Protein AF-A0A849L862-F1 (afdb_monomer_lite)

pLDDT: mean 78.86, std 17.23, range [30.55, 98.31]

Structure (mmCIF, N/CA/C/O backbone):
data_AF-A0A849L862-F1
#
_entry.id   AF-A0A849L862-F1
#
loop_
_atom_site.group_PDB
_atom_site.id
_atom_site.type_symbol
_atom_site.label_atom_id
_atom_site.label_alt_id
_atom_site.label_comp_id
_atom_site.label_asym_id
_atom_site.label_entity_id
_atom_site.label_seq_id
_atom_site.pdbx_PDB_ins_code
_atom_site.Cartn_x
_atom_site.Cartn_y
_atom_site.Cartn_z
_atom_site.occupancy
_atom_site.B_iso_or_equiv
_atom_site.auth_seq_id
_atom_site.auth_comp_id
_atom_site.auth_asym_id
_atom_site.auth_atom_id
_atom_site.pdbx_PDB_model_num
ATOM 1 N N . MET A 1 1 ? 27.699 15.889 -30.875 1.00 36.16 1 MET A N 1
ATOM 2 C CA . MET A 1 1 ? 26.225 15.906 -30.964 1.00 36.16 1 MET A CA 1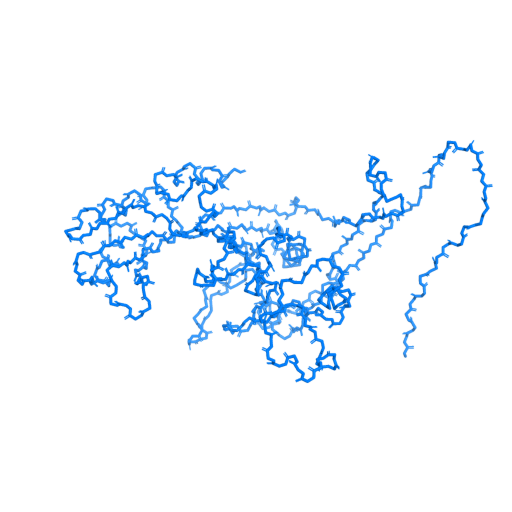
ATOM 3 C C . MET A 1 1 ? 25.817 14.749 -31.859 1.00 36.16 1 MET A C 1
ATOM 5 O O . MET A 1 1 ? 26.011 14.824 -33.063 1.00 36.16 1 MET A O 1
ATOM 9 N N . SER A 1 2 ? 25.427 13.630 -31.253 1.00 32.28 2 SER A N 1
ATOM 10 C CA . SER A 1 2 ? 25.065 12.385 -31.935 1.00 32.28 2 SER A CA 1
ATOM 11 C C . SER A 1 2 ? 23.615 12.446 -32.419 1.00 32.28 2 SER A C 1
ATOM 13 O O . SER A 1 2 ? 22.717 12.865 -31.696 1.00 32.28 2 SER A O 1
ATOM 15 N N . ASN A 1 3 ? 23.428 12.064 -33.679 1.00 30.55 3 ASN A N 1
ATOM 16 C CA . ASN A 1 3 ? 22.183 12.122 -34.436 1.00 30.55 3 ASN A CA 1
ATOM 17 C C . ASN A 1 3 ? 21.192 11.056 -33.912 1.00 30.55 3 ASN A C 1
ATOM 19 O O . ASN A 1 3 ? 21.606 9.900 -33.786 1.00 30.55 3 ASN A O 1
ATOM 23 N N . PRO A 1 4 ? 19.919 11.370 -33.608 1.00 42.41 4 PRO A N 1
ATOM 24 C CA . PRO A 1 4 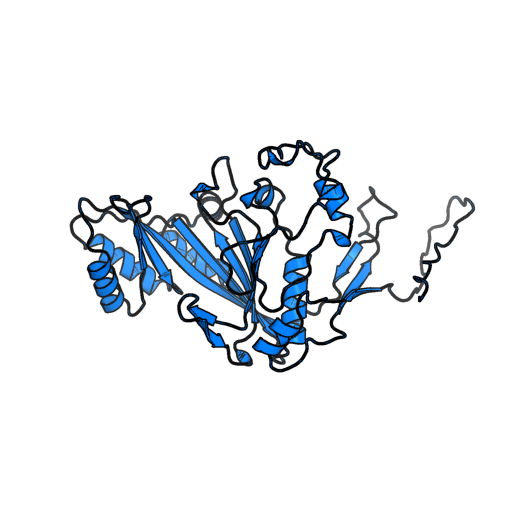? 18.945 10.342 -33.255 1.00 42.41 4 PRO A CA 1
ATOM 25 C C . PRO A 1 4 ? 18.686 9.436 -34.467 1.00 42.41 4 PRO A C 1
ATOM 27 O O . PRO A 1 4 ? 18.443 9.911 -35.578 1.00 42.41 4 PRO A O 1
ATOM 30 N N . GLN A 1 5 ? 18.792 8.122 -34.254 1.00 42.19 5 GLN A N 1
ATOM 31 C CA . GLN A 1 5 ? 18.595 7.103 -35.282 1.00 42.19 5 GLN A CA 1
ATOM 32 C C . GLN A 1 5 ? 17.206 7.244 -35.918 1.00 42.19 5 GLN A C 1
ATOM 34 O O . GLN A 1 5 ? 16.175 7.181 -35.251 1.00 42.19 5 GLN A O 1
ATOM 39 N N . ARG A 1 6 ? 17.203 7.454 -37.235 1.00 35.88 6 ARG A N 1
ATOM 40 C CA . ARG A 1 6 ? 16.013 7.552 -38.076 1.00 35.88 6 ARG A CA 1
ATOM 41 C C . ARG A 1 6 ? 15.394 6.157 -38.187 1.00 35.88 6 ARG A C 1
ATOM 43 O O . ARG A 1 6 ? 16.018 5.258 -38.739 1.00 35.88 6 ARG A O 1
ATOM 50 N N . ILE A 1 7 ? 14.188 5.978 -37.653 1.00 42.38 7 ILE A N 1
ATOM 51 C CA . ILE A 1 7 ? 13.401 4.754 -37.841 1.00 42.38 7 ILE A CA 1
ATOM 52 C C . ILE A 1 7 ? 12.999 4.701 -39.321 1.00 42.38 7 ILE A C 1
ATOM 54 O O . ILE A 1 7 ? 12.221 5.537 -39.783 1.00 42.38 7 ILE A O 1
ATOM 58 N N . GLU A 1 8 ? 13.562 3.763 -40.083 1.00 33.94 8 GLU A N 1
ATOM 59 C CA . GLU A 1 8 ? 13.168 3.527 -41.472 1.00 33.94 8 GLU A CA 1
ATOM 60 C C . GLU A 1 8 ? 11.779 2.877 -41.504 1.00 33.94 8 GLU A C 1
ATOM 62 O O . GLU A 1 8 ? 11.592 1.742 -41.067 1.00 33.94 8 GLU A O 1
ATOM 67 N N . GLN A 1 9 ? 10.784 3.611 -42.007 1.00 39.12 9 GLN A N 1
ATOM 68 C CA . GLN A 1 9 ? 9.473 3.048 -42.321 1.00 39.12 9 GLN A CA 1
ATOM 69 C C . GLN A 1 9 ? 9.522 2.378 -43.703 1.00 39.12 9 GLN A C 1
ATOM 71 O O . GLN A 1 9 ? 9.945 3.023 -44.667 1.00 39.12 9 GLN A O 1
ATOM 76 N N . PRO A 1 10 ? 9.068 1.122 -43.852 1.00 44.31 10 PRO A N 1
ATOM 77 C CA . PRO A 1 10 ? 8.965 0.501 -45.164 1.00 44.31 10 PRO A CA 1
ATOM 78 C C . PRO A 1 10 ? 7.811 1.129 -45.960 1.00 44.31 10 PRO A C 1
ATOM 80 O O . PRO A 1 10 ? 6.652 1.076 -45.551 1.00 44.31 10 PRO A O 1
ATOM 83 N N . MET A 1 11 ? 8.130 1.709 -47.121 1.00 36.69 11 MET A N 1
ATOM 84 C CA . MET A 1 11 ? 7.132 2.127 -48.107 1.00 36.69 11 MET A CA 1
ATOM 85 C C . MET A 1 11 ? 6.476 0.895 -48.739 1.00 36.69 11 MET A C 1
ATOM 87 O O . MET A 1 11 ? 7.156 0.092 -49.375 1.00 36.69 11 MET A O 1
ATOM 91 N N . TYR A 1 12 ? 5.154 0.772 -48.609 1.00 42.16 12 TYR A N 1
ATOM 92 C CA . TYR A 1 12 ? 4.358 -0.208 -49.348 1.00 42.16 12 TYR A CA 1
ATOM 93 C C . TYR A 1 12 ? 3.633 0.476 -50.510 1.00 42.16 12 TYR A C 1
ATOM 95 O O . TYR A 1 12 ? 2.819 1.376 -50.307 1.00 42.16 12 TYR A O 1
ATOM 103 N N . SER A 1 13 ? 3.914 0.027 -51.732 1.00 49.56 13 SER A N 1
ATOM 104 C CA . SER A 1 13 ? 3.171 0.383 -52.938 1.00 49.56 13 SER A CA 1
ATOM 105 C C . SER A 1 13 ? 2.509 -0.862 -53.534 1.00 49.56 13 SER A C 1
ATOM 107 O O . SER A 1 13 ? 3.124 -1.918 -53.644 1.00 49.56 13 SER A O 1
ATOM 109 N N . GLY A 1 14 ? 1.254 -0.717 -53.965 1.00 47.69 14 GLY A N 1
ATOM 110 C CA . GLY A 1 14 ? 0.688 -1.548 -55.032 1.00 47.69 14 GLY A CA 1
ATOM 111 C C . GLY A 1 14 ? -0.242 -2.695 -54.624 1.00 47.69 14 GLY A C 1
ATOM 112 O O . GLY A 1 14 ? 0.155 -3.689 -54.032 1.00 47.69 14 GLY A O 1
ATOM 113 N N . GLN A 1 15 ? -1.497 -2.543 -55.046 1.00 50.25 15 GLN A N 1
ATOM 114 C CA . GLN A 1 15 ? -2.640 -3.454 -54.977 1.00 50.25 15 GLN A CA 1
ATOM 115 C C . GLN A 1 15 ? -2.374 -4.900 -55.446 1.00 50.25 15 GLN A C 1
ATOM 117 O O . GLN A 1 15 ? -1.865 -5.122 -56.541 1.00 50.25 15 GLN A O 1
ATOM 122 N N . SER A 1 16 ? -2.898 -5.884 -54.705 1.00 42.25 16 SER A N 1
ATOM 123 C CA . SER A 1 16 ? -3.267 -7.195 -55.256 1.00 42.25 16 SER A CA 1
ATOM 124 C C . SER A 1 16 ? -4.480 -7.769 -54.516 1.00 42.25 16 SER A C 1
ATOM 126 O O . SER A 1 16 ? -4.476 -7.917 -53.295 1.00 42.25 16 SER A O 1
ATOM 128 N N . ARG A 1 17 ? -5.551 -8.046 -55.269 1.00 56.69 17 ARG A N 1
ATOM 129 C CA . ARG A 1 17 ? -6.760 -8.738 -54.803 1.00 56.69 17 ARG A CA 1
ATOM 130 C C . ARG A 1 17 ? -6.498 -10.250 -54.844 1.00 56.69 17 ARG A C 1
ATOM 132 O O . ARG A 1 17 ? -6.050 -10.756 -55.864 1.00 56.69 17 ARG A O 1
ATOM 139 N N . ASN A 1 18 ? -6.871 -10.945 -53.767 1.00 50.09 18 ASN A N 1
ATOM 140 C CA . ASN A 1 18 ? -6.918 -12.410 -53.617 1.00 50.09 18 ASN A CA 1
ATOM 141 C C . ASN A 1 18 ? -5.594 -13.165 -53.407 1.00 50.09 18 ASN A C 1
ATOM 143 O O . ASN A 1 18 ? -5.399 -14.224 -53.995 1.00 50.09 18 ASN A O 1
ATOM 147 N N . ASN A 1 19 ? -4.757 -12.726 -52.464 1.00 41.09 19 ASN A N 1
ATOM 148 C CA . ASN A 1 19 ? -3.836 -13.649 -51.798 1.00 41.09 19 ASN A CA 1
ATOM 149 C C . ASN A 1 19 ? -4.314 -13.917 -50.370 1.00 41.09 19 ASN A C 1
ATOM 151 O O . ASN A 1 19 ? -4.455 -12.999 -49.564 1.00 41.09 19 ASN A O 1
ATOM 155 N N . ARG A 1 20 ? -4.553 -15.196 -50.049 1.00 46.09 20 ARG A N 1
ATOM 156 C CA . ARG A 1 20 ? -4.425 -15.689 -48.674 1.00 46.09 20 ARG A CA 1
ATOM 157 C C . ARG A 1 20 ? -3.007 -15.329 -48.252 1.00 46.09 20 ARG A C 1
ATOM 159 O O . ARG A 1 20 ? -2.057 -15.952 -48.712 1.00 46.09 20 ARG A O 1
ATOM 166 N N . TYR A 1 21 ? -2.873 -14.259 -47.484 1.00 45.00 21 TYR A N 1
ATOM 167 C CA . TYR A 1 21 ? -1.581 -13.806 -47.016 1.00 45.00 21 TYR A CA 1
ATOM 168 C C . TYR A 1 21 ? -1.040 -14.815 -46.002 1.00 45.00 21 TYR A C 1
ATOM 170 O O . TYR A 1 21 ? -1.334 -14.735 -44.811 1.00 45.00 21 TYR A O 1
ATOM 178 N N . ASP A 1 22 ? -0.230 -15.754 -46.485 1.00 43.94 22 ASP A N 1
ATOM 179 C CA . ASP A 1 22 ? 0.809 -16.391 -45.683 1.00 43.94 22 ASP A CA 1
ATOM 180 C C . ASP A 1 22 ? 1.833 -15.301 -45.320 1.00 43.94 22 ASP A C 1
ATOM 182 O O . ASP A 1 22 ? 2.880 -15.145 -45.948 1.00 43.94 22 ASP A O 1
ATOM 186 N N . TYR A 1 23 ? 1.517 -14.492 -44.302 1.00 48.69 23 TYR A N 1
ATOM 187 C CA . TYR A 1 23 ? 2.485 -13.632 -43.614 1.00 48.69 23 TYR A CA 1
ATOM 188 C C . TYR A 1 23 ? 3.407 -14.508 -42.753 1.00 48.69 23 TYR A C 1
ATOM 190 O O . TYR A 1 23 ? 3.498 -14.359 -41.539 1.00 48.69 23 TYR A O 1
ATOM 198 N N . ALA A 1 24 ? 4.125 -15.435 -43.383 1.00 44.56 24 ALA A N 1
ATOM 199 C CA . ALA A 1 24 ? 5.223 -16.160 -42.761 1.00 44.56 24 ALA A CA 1
ATOM 200 C C . ALA A 1 24 ? 6.523 -15.342 -42.874 1.00 44.56 24 ALA A C 1
ATOM 202 O O . ALA A 1 24 ? 7.577 -15.865 -43.231 1.00 44.56 24 ALA A O 1
ATOM 203 N N . TYR A 1 25 ? 6.470 -14.042 -42.564 1.00 48.81 25 TYR A N 1
ATOM 204 C CA . TYR A 1 25 ? 7.690 -13.309 -42.247 1.00 48.81 25 TYR A CA 1
ATOM 205 C C . TYR A 1 25 ? 8.144 -13.793 -40.871 1.00 48.81 25 TYR A C 1
ATOM 207 O O . TYR A 1 25 ? 7.626 -13.372 -39.841 1.00 48.81 25 TYR A O 1
ATOM 215 N N . ARG A 1 26 ? 9.130 -14.697 -40.857 1.00 47.00 26 ARG A N 1
ATOM 216 C CA . ARG A 1 26 ? 9.955 -15.004 -39.680 1.00 47.00 26 ARG A CA 1
ATOM 217 C C . ARG A 1 26 ? 10.859 -13.805 -39.361 1.00 47.00 26 ARG A C 1
ATOM 219 O O . ARG A 1 26 ? 12.080 -13.936 -39.318 1.00 47.00 26 ARG A O 1
ATOM 226 N N . SER A 1 27 ? 10.285 -12.613 -39.217 1.00 61.31 27 SER A N 1
ATOM 227 C CA . SER A 1 27 ? 11.001 -11.483 -38.646 1.00 61.31 27 SER A CA 1
ATOM 228 C C . SER A 1 27 ? 11.261 -11.808 -37.180 1.00 61.31 27 SER A C 1
ATOM 230 O O . SER A 1 27 ? 10.380 -12.285 -36.462 1.00 61.31 27 SER A O 1
ATOM 232 N N . LYS A 1 28 ? 12.505 -11.597 -36.742 1.00 66.94 28 LYS A N 1
ATOM 233 C CA . LYS A 1 28 ? 12.853 -11.589 -35.320 1.00 66.94 28 LYS A CA 1
ATOM 234 C C . LYS A 1 28 ? 11.802 -10.727 -34.602 1.00 66.94 28 LYS A C 1
ATOM 236 O O . LYS A 1 28 ? 11.503 -9.650 -35.129 1.00 66.94 28 LYS A O 1
ATOM 241 N N . PRO A 1 29 ? 11.211 -11.181 -33.480 1.00 73.81 29 PRO A N 1
ATOM 242 C CA . PRO A 1 29 ? 10.241 -10.370 -32.761 1.00 73.81 29 PRO A CA 1
ATOM 243 C C . PRO A 1 29 ? 10.879 -9.010 -32.497 1.00 73.81 29 PRO A C 1
ATOM 245 O O . PRO A 1 29 ? 11.977 -8.928 -31.943 1.00 73.81 29 PRO A O 1
ATOM 248 N N . MET A 1 30 ? 10.232 -7.955 -32.986 1.00 87.69 30 MET A N 1
ATOM 249 C CA . MET A 1 30 ? 10.656 -6.604 -32.669 1.00 87.69 30 MET A CA 1
ATOM 250 C C . MET A 1 30 ? 10.501 -6.429 -31.160 1.00 87.69 30 MET A C 1
ATOM 252 O O . MET A 1 30 ? 9.477 -6.824 -30.590 1.00 87.69 30 MET A O 1
ATOM 256 N N . SER A 1 31 ? 11.514 -5.853 -30.523 1.00 90.88 31 SER A N 1
ATOM 257 C CA . SER A 1 31 ? 11.478 -5.466 -29.119 1.00 90.88 31 SER A CA 1
ATOM 258 C C . SER A 1 31 ? 11.638 -3.953 -28.987 1.00 90.88 31 SER A C 1
ATOM 260 O O . SER A 1 31 ? 12.231 -3.293 -29.840 1.00 90.88 31 SER A O 1
ATOM 262 N N . LEU A 1 32 ? 11.052 -3.396 -27.934 1.00 91.19 32 LEU A N 1
ATOM 263 C CA . LEU A 1 32 ? 11.260 -2.024 -27.490 1.00 91.19 32 LEU A CA 1
ATOM 264 C C . LEU A 1 32 ? 11.791 -2.078 -26.062 1.00 91.19 32 LEU A C 1
ATOM 266 O O . LEU A 1 32 ? 11.122 -2.608 -25.180 1.00 91.19 32 LEU A O 1
ATOM 270 N N . GLU A 1 33 ? 12.968 -1.515 -25.831 1.00 91.25 33 GLU A N 1
ATOM 271 C CA . GLU A 1 33 ? 13.520 -1.374 -24.488 1.00 91.25 33 GLU A CA 1
ATOM 272 C C . GLU A 1 33 ? 13.184 0.007 -23.939 1.00 91.25 33 GLU A C 1
ATOM 274 O O . GLU A 1 33 ? 13.459 1.031 -24.568 1.00 91.25 33 GLU A O 1
ATOM 279 N N . ILE A 1 34 ? 12.580 0.036 -22.754 1.00 88.00 34 ILE A N 1
ATOM 280 C CA . ILE A 1 34 ? 12.326 1.271 -22.021 1.00 88.00 34 ILE A CA 1
ATOM 281 C C . ILE A 1 34 ? 13.279 1.298 -20.824 1.00 88.00 34 ILE A C 1
ATOM 283 O O . ILE A 1 34 ? 13.070 0.537 -19.876 1.00 88.00 34 ILE A O 1
ATOM 287 N N . PRO A 1 35 ? 14.333 2.135 -20.846 1.00 88.94 35 PRO A N 1
ATOM 288 C CA . PRO A 1 35 ? 15.295 2.190 -19.755 1.00 88.94 35 PRO A CA 1
ATOM 289 C C . PRO A 1 35 ? 14.654 2.770 -18.494 1.00 88.94 35 PRO A C 1
ATOM 291 O O . PRO A 1 35 ? 13.912 3.759 -18.553 1.00 88.94 35 PRO A O 1
ATOM 294 N N . LEU A 1 36 ? 14.996 2.194 -17.347 1.00 86.75 36 LEU A N 1
ATOM 295 C CA . LEU A 1 36 ? 14.673 2.749 -16.047 1.00 86.75 36 LEU A CA 1
ATOM 296 C C . LEU A 1 36 ? 15.631 3.905 -15.759 1.00 86.75 36 LEU A C 1
ATOM 298 O O . LEU A 1 36 ? 16.835 3.721 -15.607 1.00 86.75 36 LEU A O 1
ATOM 302 N N . LYS A 1 37 ? 15.089 5.120 -15.675 1.00 84.06 37 LYS A N 1
ATOM 303 C CA . LYS A 1 37 ? 15.866 6.314 -15.333 1.00 84.06 37 LYS A CA 1
ATOM 304 C C . LYS A 1 37 ? 15.457 6.823 -13.964 1.00 84.06 37 LYS A C 1
ATOM 306 O O . LYS A 1 37 ? 14.305 7.194 -13.754 1.00 84.06 37 LYS A O 1
ATOM 311 N N . PHE A 1 38 ? 16.423 6.896 -13.058 1.00 82.75 38 PHE A N 1
ATOM 312 C CA . PHE A 1 38 ? 16.231 7.509 -11.751 1.00 82.75 38 PHE A CA 1
ATOM 313 C C . PHE A 1 38 ? 16.448 9.016 -11.843 1.00 82.75 38 PHE A C 1
ATOM 315 O O . PHE A 1 38 ? 17.472 9.474 -12.345 1.00 82.75 38 PHE A O 1
ATOM 322 N N . ALA A 1 39 ? 15.505 9.793 -11.308 1.00 79.50 39 ALA A N 1
ATOM 323 C CA . ALA A 1 39 ? 15.620 11.253 -11.251 1.00 79.50 39 ALA A CA 1
ATOM 324 C C . ALA A 1 39 ? 16.806 11.730 -10.390 1.00 79.50 39 ALA A C 1
ATOM 326 O O . ALA A 1 39 ? 17.288 12.849 -10.544 1.00 79.50 39 ALA A O 1
ATOM 327 N N . ASP A 1 40 ? 17.218 10.903 -9.426 1.00 81.00 40 ASP A N 1
ATOM 328 C CA . ASP A 1 40 ? 18.201 11.237 -8.403 1.00 81.00 40 ASP A CA 1
ATOM 329 C C . ASP A 1 40 ? 19.023 9.994 -8.031 1.00 81.00 40 ASP A C 1
ATOM 331 O O . ASP A 1 40 ? 18.585 9.140 -7.254 1.00 81.00 40 ASP A O 1
ATOM 335 N N . THR A 1 41 ? 20.224 9.900 -8.599 1.00 83.50 41 THR A N 1
ATOM 336 C CA . THR A 1 41 ? 21.181 8.817 -8.331 1.00 83.50 41 THR A CA 1
ATOM 337 C C . THR A 1 41 ? 21.856 8.956 -6.965 1.00 83.50 41 THR A C 1
ATOM 339 O O . THR A 1 41 ? 22.312 7.956 -6.410 1.00 83.50 41 THR A O 1
ATOM 342 N N . LYS A 1 42 ? 21.883 10.163 -6.378 1.00 85.19 42 LYS A N 1
ATOM 343 C CA . LYS A 1 42 ? 22.433 10.393 -5.036 1.00 85.19 42 LYS A CA 1
ATOM 344 C C . LYS A 1 42 ? 21.540 9.749 -3.982 1.00 85.19 42 LYS A C 1
ATOM 346 O O . LYS A 1 42 ? 22.039 8.977 -3.173 1.00 85.19 42 LYS A O 1
A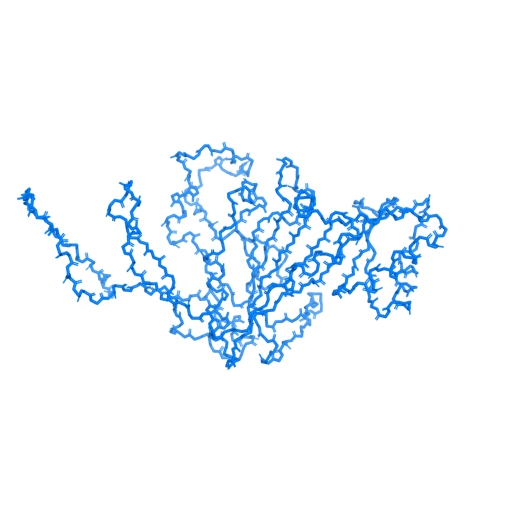TOM 351 N N . SER A 1 43 ? 20.227 9.987 -4.045 1.00 80.12 43 SER A N 1
ATOM 352 C CA . SER A 1 43 ? 19.269 9.335 -3.136 1.00 80.12 43 SER A CA 1
ATOM 353 C C . SER A 1 43 ? 19.351 7.809 -3.200 1.00 80.12 43 SER A C 1
ATOM 355 O O . SER A 1 43 ? 19.165 7.155 -2.179 1.00 80.12 43 SER A O 1
ATOM 357 N N . TYR A 1 44 ? 19.628 7.240 -4.379 1.00 85.00 44 TYR A N 1
ATOM 358 C CA . TYR A 1 44 ? 19.870 5.805 -4.521 1.00 85.00 44 TYR A CA 1
ATOM 359 C C . TYR A 1 44 ? 21.129 5.393 -3.745 1.00 85.00 44 TYR A C 1
ATOM 361 O O . TYR A 1 44 ? 21.057 4.557 -2.850 1.00 85.00 44 TYR A O 1
ATOM 369 N N . ARG A 1 45 ? 22.270 6.035 -4.012 1.00 87.25 45 ARG A N 1
ATOM 370 C CA . ARG A 1 45 ? 23.534 5.721 -3.330 1.00 87.25 45 ARG A CA 1
ATOM 371 C C . ARG A 1 45 ? 23.433 5.860 -1.807 1.00 87.25 45 ARG A C 1
ATOM 373 O O . ARG A 1 45 ? 23.933 5.010 -1.084 1.00 87.25 45 ARG A O 1
ATOM 380 N N . ASP A 1 46 ? 22.720 6.872 -1.318 1.00 84.81 46 ASP A N 1
ATOM 381 C CA . ASP A 1 46 ? 22.494 7.100 0.118 1.00 84.81 46 ASP A CA 1
ATOM 382 C C . ASP A 1 46 ? 21.632 6.002 0.787 1.00 84.81 46 ASP A C 1
ATOM 384 O O . ASP A 1 46 ? 21.540 5.936 2.019 1.00 84.81 46 ASP A O 1
ATOM 388 N N . LEU A 1 47 ? 20.937 5.175 0.001 1.00 82.12 47 LEU A N 1
ATOM 389 C CA . LEU A 1 47 ? 20.096 4.071 0.475 1.00 82.12 47 LEU A CA 1
ATOM 390 C C . LEU A 1 47 ? 20.761 2.712 0.301 1.00 82.12 47 LEU A C 1
ATOM 392 O O . LEU A 1 47 ? 20.651 1.876 1.193 1.00 82.12 47 LEU A O 1
ATOM 396 N N . PHE A 1 48 ? 21.422 2.506 -0.835 1.00 82.31 48 PHE A N 1
ATOM 397 C CA . PHE A 1 48 ? 21.920 1.202 -1.260 1.00 82.31 48 PHE A CA 1
ATOM 398 C C . PHE A 1 48 ? 23.447 1.083 -1.184 1.00 82.31 48 PHE A C 1
ATOM 400 O O . PHE A 1 48 ? 23.967 -0.015 -1.315 1.00 82.31 48 PHE A O 1
ATOM 407 N N . GLY A 1 49 ? 24.178 2.183 -0.979 1.00 85.12 49 GLY A N 1
ATOM 408 C CA . GLY A 1 49 ? 25.647 2.219 -1.012 1.00 85.12 49 GLY A CA 1
ATOM 409 C C . GLY A 1 49 ? 26.231 2.241 -2.430 1.00 85.12 49 GLY A C 1
ATOM 410 O O . GLY A 1 49 ? 27.233 2.916 -2.664 1.00 85.12 49 GLY A O 1
ATOM 411 N N . ASP A 1 50 ? 25.551 1.606 -3.382 1.00 85.44 50 ASP A N 1
ATOM 412 C CA . ASP A 1 50 ? 25.954 1.493 -4.784 1.00 85.44 50 ASP A CA 1
ATOM 413 C C . ASP A 1 50 ? 25.210 2.479 -5.702 1.00 85.44 50 ASP A C 1
ATOM 415 O O . ASP A 1 50 ? 24.165 3.015 -5.324 1.00 85.44 50 ASP A O 1
ATOM 419 N N . PRO A 1 51 ? 25.727 2.790 -6.907 1.00 83.56 51 PRO A N 1
ATOM 420 C CA . PRO A 1 51 ? 24.935 3.472 -7.927 1.00 83.56 51 PRO A CA 1
ATOM 421 C C . PRO A 1 51 ? 23.760 2.593 -8.400 1.00 83.56 51 PRO A C 1
ATOM 423 O O . PRO A 1 51 ? 23.828 1.367 -8.306 1.00 83.56 51 PRO A O 1
ATOM 426 N N . PRO A 1 52 ? 22.681 3.197 -8.934 1.00 82.00 52 PRO A N 1
ATOM 427 C CA . PRO A 1 52 ? 21.639 2.420 -9.592 1.00 82.00 52 PRO A CA 1
ATOM 428 C C . PRO A 1 52 ? 22.219 1.631 -10.774 1.00 82.00 52 PRO A C 1
ATOM 430 O O . PRO A 1 52 ? 23.142 2.132 -11.421 1.00 82.00 52 PRO A O 1
ATOM 433 N N . PRO A 1 53 ? 21.673 0.445 -11.102 1.00 82.06 53 PRO A N 1
ATOM 434 C CA . PRO A 1 53 ? 22.108 -0.296 -12.279 1.00 82.06 53 PRO A CA 1
ATOM 435 C C . PRO A 1 53 ? 21.890 0.559 -13.536 1.00 82.06 53 PRO A C 1
ATOM 437 O O . PRO A 1 53 ? 20.771 1.012 -13.781 1.00 82.06 53 PRO A O 1
ATOM 440 N N . GLU A 1 54 ? 22.951 0.801 -14.310 1.00 78.69 54 GLU A N 1
ATOM 441 C CA . GLU A 1 54 ? 22.905 1.698 -15.480 1.00 78.69 54 GLU A CA 1
ATOM 442 C C . GLU A 1 54 ? 22.108 1.102 -16.653 1.00 78.69 54 GLU A C 1
ATOM 444 O O . GLU A 1 54 ? 21.502 1.843 -17.426 1.00 78.69 54 GLU A O 1
ATOM 449 N N . ASP A 1 55 ? 22.030 -0.230 -16.719 1.00 84.81 55 ASP A N 1
ATOM 450 C CA . ASP A 1 55 ? 21.446 -0.978 -17.839 1.00 84.81 55 ASP A CA 1
ATOM 451 C C . ASP A 1 55 ? 20.073 -1.591 -17.519 1.00 84.81 55 ASP A C 1
ATOM 453 O O . ASP A 1 55 ? 19.624 -2.525 -18.187 1.00 84.81 55 ASP A O 1
ATOM 457 N N . LEU A 1 56 ? 19.382 -1.112 -16.479 1.00 89.31 56 LEU A N 1
ATOM 458 C CA . LEU A 1 56 ? 18.074 -1.668 -16.146 1.00 89.31 56 LEU A CA 1
ATOM 459 C C . LEU A 1 56 ? 17.017 -1.169 -17.135 1.00 89.31 56 LEU A C 1
ATOM 461 O O . LEU A 1 56 ? 16.726 0.024 -17.190 1.00 89.31 56 LEU A O 1
ATOM 465 N N . SER A 1 57 ? 16.410 -2.073 -17.901 1.00 91.75 57 SER A N 1
ATOM 466 C CA . SER A 1 57 ? 15.353 -1.740 -18.856 1.00 91.75 57 SER A CA 1
ATOM 467 C C . SER A 1 57 ? 14.188 -2.722 -18.773 1.00 91.75 57 SER A C 1
ATOM 469 O O . SER A 1 57 ? 14.355 -3.918 -18.528 1.00 91.75 57 SER A O 1
ATOM 471 N N . LEU A 1 58 ? 12.977 -2.205 -18.978 1.00 92.00 58 LEU A N 1
ATOM 472 C CA . LEU A 1 58 ? 11.802 -3.032 -19.199 1.00 92.00 58 LEU A CA 1
ATOM 473 C C . LEU A 1 58 ? 11.674 -3.268 -20.704 1.00 92.00 58 LEU A C 1
ATOM 475 O O . LEU A 1 58 ? 11.453 -2.330 -21.474 1.00 92.00 58 LEU A O 1
ATOM 479 N N . THR A 1 59 ? 11.834 -4.520 -21.121 1.00 93.81 59 THR A N 1
ATOM 480 C CA . THR A 1 59 ? 11.688 -4.917 -22.524 1.00 93.81 59 THR A CA 1
ATOM 481 C C . THR A 1 59 ? 10.217 -5.151 -22.845 1.00 93.81 59 THR A C 1
ATOM 483 O O . THR A 1 59 ? 9.469 -5.692 -22.036 1.00 93.81 59 THR A O 1
ATOM 486 N N . TYR A 1 60 ? 9.788 -4.745 -24.034 1.00 94.31 60 TYR A N 1
ATOM 487 C CA . TYR A 1 60 ? 8.445 -4.958 -24.556 1.00 94.31 60 TYR A CA 1
ATOM 488 C C . TYR A 1 60 ? 8.522 -5.683 -25.890 1.00 94.31 60 TYR A C 1
ATOM 490 O O . TYR A 1 60 ? 9.283 -5.290 -26.774 1.00 94.31 60 TYR A O 1
ATOM 498 N N . LEU A 1 61 ? 7.689 -6.702 -26.062 1.00 93.62 61 LEU A N 1
ATOM 499 C CA . LEU A 1 61 ? 7.535 -7.412 -27.325 1.00 93.62 61 LEU A CA 1
ATOM 500 C C . LEU A 1 61 ? 6.425 -6.767 -28.146 1.00 93.62 61 LEU A C 1
ATOM 502 O O . LEU A 1 61 ? 5.321 -6.527 -27.647 1.00 93.62 61 LEU A O 1
ATOM 506 N N . TRP A 1 62 ? 6.710 -6.546 -29.425 1.00 91.06 62 TRP A N 1
ATOM 507 C CA . TRP A 1 62 ? 5.705 -6.159 -30.402 1.00 91.06 62 TRP A CA 1
ATOM 508 C C . TRP A 1 62 ? 4.892 -7.388 -30.785 1.00 91.06 62 TRP A C 1
ATOM 510 O O . TRP A 1 62 ? 5.415 -8.359 -31.332 1.00 91.06 62 TRP A O 1
ATOM 520 N N . GLN A 1 63 ? 3.599 -7.347 -30.498 1.00 86.44 63 GLN A N 1
ATOM 521 C CA . GLN A 1 63 ? 2.671 -8.415 -30.826 1.00 86.44 63 GLN A CA 1
ATOM 522 C C . GLN A 1 63 ? 1.647 -7.905 -31.840 1.00 86.44 63 GLN A C 1
ATOM 524 O O . GLN A 1 63 ? 1.112 -6.802 -31.669 1.00 86.44 63 GLN A O 1
ATOM 529 N N . PRO A 1 64 ? 1.339 -8.688 -32.889 1.00 82.19 64 PRO A N 1
ATOM 530 C CA . PRO A 1 64 ? 0.195 -8.385 -33.730 1.00 82.19 64 PRO A CA 1
ATOM 531 C C . PRO A 1 64 ? -1.087 -8.395 -32.877 1.00 82.19 64 PRO A C 1
ATOM 533 O O . PRO A 1 64 ? -1.141 -9.056 -31.829 1.00 82.19 64 PRO A O 1
ATOM 536 N N . PRO A 1 65 ? -2.134 -7.670 -33.296 1.00 79.50 65 PRO A N 1
ATOM 537 C CA . PRO A 1 65 ? -3.398 -7.680 -32.579 1.00 79.50 65 PRO A CA 1
ATOM 538 C C . PRO A 1 65 ? -3.964 -9.107 -32.576 1.00 79.50 65 PRO A C 1
ATOM 540 O O . PRO A 1 65 ? -3.810 -9.854 -33.545 1.00 79.50 65 PRO A O 1
ATOM 543 N N . LYS A 1 66 ? -4.627 -9.508 -31.483 1.00 76.06 66 LYS A N 1
ATOM 544 C CA . LYS A 1 66 ? -5.318 -10.805 -31.446 1.00 76.06 66 LYS A CA 1
ATOM 545 C C . LYS A 1 66 ? -6.348 -10.847 -32.582 1.00 76.06 66 LYS A C 1
ATOM 547 O O . LYS A 1 66 ? -7.121 -9.899 -32.753 1.00 76.06 66 LYS A O 1
ATOM 552 N N . SER A 1 67 ? -6.359 -11.939 -33.346 1.00 64.69 67 SER A N 1
ATOM 553 C CA . SER A 1 67 ? -7.335 -12.172 -34.412 1.00 64.69 67 SER A CA 1
ATOM 554 C C . SER A 1 67 ? -8.758 -12.000 -33.859 1.00 64.69 67 SER A C 1
ATOM 556 O O . SER A 1 67 ? -9.133 -12.635 -32.878 1.00 64.69 67 SER A O 1
ATOM 558 N N . GLY A 1 68 ? -9.528 -11.076 -34.444 1.00 64.25 68 GLY A N 1
ATOM 559 C CA . GLY A 1 68 ? -10.883 -10.722 -33.993 1.00 64.25 68 GLY A CA 1
ATOM 560 C C . GLY A 1 68 ? -11.080 -9.247 -33.624 1.00 64.25 68 GLY A C 1
ATOM 561 O O . GLY A 1 68 ? -12.210 -8.767 -33.650 1.00 64.25 68 GLY A O 1
ATOM 562 N N . ALA A 1 69 ? -10.011 -8.482 -33.377 1.00 58.91 69 ALA A N 1
ATOM 563 C CA . ALA A 1 69 ? -10.093 -7.027 -33.222 1.00 58.91 69 ALA A CA 1
ATOM 564 C C . ALA A 1 69 ? -10.161 -6.333 -34.599 1.00 58.91 69 ALA A C 1
ATOM 566 O O . ALA A 1 69 ? -9.230 -5.650 -35.017 1.00 58.91 69 ALA A O 1
ATOM 567 N N . ALA A 1 70 ? -11.265 -6.525 -35.329 1.00 58.12 70 ALA A N 1
ATOM 568 C CA . ALA A 1 70 ? -11.446 -6.045 -36.709 1.00 58.12 70 ALA A CA 1
ATOM 569 C C . ALA A 1 70 ? -11.348 -4.513 -36.879 1.00 58.12 70 ALA A C 1
ATOM 571 O O . ALA A 1 70 ? -11.315 -4.013 -37.998 1.00 58.12 70 ALA A O 1
ATOM 572 N N . TRP A 1 71 ? -11.312 -3.762 -35.777 1.00 57.59 71 TRP A N 1
ATOM 573 C CA . TRP A 1 71 ? -11.460 -2.312 -35.781 1.00 57.59 71 TRP A CA 1
ATOM 574 C C . TRP A 1 71 ? -10.117 -1.580 -35.938 1.00 57.59 71 TRP A C 1
ATOM 576 O O . TRP A 1 71 ? -10.127 -0.388 -36.220 1.00 57.59 71 TRP A O 1
ATOM 586 N N . PHE A 1 72 ? -8.969 -2.272 -35.820 1.00 64.62 72 PHE A N 1
ATOM 587 C CA . PHE A 1 72 ? -7.635 -1.663 -35.963 1.00 64.62 72 PHE A CA 1
ATOM 588 C C . PHE A 1 72 ? -6.575 -2.634 -36.532 1.00 64.62 72 PHE A C 1
ATOM 590 O O . PHE A 1 72 ? -5.689 -3.071 -35.794 1.00 64.62 72 PHE A O 1
ATOM 597 N N . PRO A 1 73 ? -6.625 -2.968 -37.836 1.00 63.06 73 PRO A N 1
ATOM 598 C CA . PRO A 1 73 ? -5.730 -3.957 -38.455 1.00 63.06 73 PRO A CA 1
ATOM 599 C C . PRO A 1 73 ? -4.239 -3.572 -38.435 1.00 63.06 73 PRO A C 1
ATOM 601 O O . PRO A 1 73 ? -3.389 -4.445 -38.570 1.00 63.06 73 PRO A O 1
ATOM 604 N N . GLU A 1 74 ? -3.916 -2.292 -38.226 1.00 71.19 74 GLU A N 1
ATOM 605 C CA . GLU A 1 74 ? -2.541 -1.762 -38.237 1.00 71.19 74 GLU A CA 1
ATOM 606 C C . GLU A 1 74 ? -1.965 -1.484 -36.838 1.00 71.19 74 GLU A C 1
ATOM 608 O O . GLU A 1 74 ? -0.860 -0.958 -36.708 1.00 71.19 74 GLU A O 1
ATOM 613 N N . ARG A 1 75 ? -2.695 -1.802 -35.760 1.00 75.94 75 ARG A N 1
ATOM 614 C CA . ARG A 1 75 ? -2.204 -1.550 -34.398 1.00 75.94 75 ARG A CA 1
ATOM 615 C C . ARG A 1 75 ? -1.403 -2.725 -33.869 1.00 75.94 75 ARG A C 1
ATOM 617 O O . ARG A 1 75 ? -1.891 -3.849 -33.824 1.00 75.94 75 ARG A O 1
ATOM 624 N N . TYR A 1 76 ? -0.217 -2.423 -33.359 1.00 81.75 76 TYR A N 1
ATOM 625 C CA . TYR A 1 76 ? 0.573 -3.357 -32.572 1.00 81.75 76 TYR A CA 1
ATOM 626 C C . TYR A 1 76 ? 0.219 -3.242 -31.095 1.00 81.75 76 TYR A C 1
ATOM 628 O O . TYR A 1 76 ? -0.077 -2.160 -30.585 1.00 81.75 76 TYR A O 1
ATOM 636 N N . ARG A 1 77 ? 0.283 -4.373 -30.400 1.00 85.06 77 ARG A N 1
ATOM 637 C CA . ARG A 1 77 ? 0.249 -4.423 -28.944 1.00 85.06 77 ARG A CA 1
ATOM 638 C C . ARG A 1 77 ? 1.678 -4.519 -28.433 1.00 85.06 77 ARG A C 1
ATOM 640 O O . ARG A 1 77 ? 2.417 -5.403 -28.852 1.00 85.06 77 ARG A O 1
ATOM 647 N N . LEU A 1 78 ? 2.040 -3.647 -27.502 1.00 88.81 78 LEU A N 1
ATOM 648 C CA . LEU A 1 78 ? 3.249 -3.810 -26.705 1.00 88.81 78 LEU A CA 1
ATOM 649 C C . LEU A 1 78 ? 2.893 -4.592 -25.442 1.00 88.81 78 LEU A C 1
ATOM 651 O O . LEU A 1 78 ? 1.999 -4.190 -24.695 1.00 88.81 78 LEU A O 1
ATOM 655 N N . THR A 1 79 ? 3.582 -5.703 -25.216 1.00 91.00 79 THR A N 1
ATOM 656 C CA . THR A 1 79 ? 3.435 -6.516 -24.004 1.00 91.00 79 THR A CA 1
ATOM 657 C C . THR A 1 79 ? 4.792 -6.570 -23.311 1.00 91.00 79 THR A C 1
ATOM 659 O O . THR A 1 79 ? 5.772 -6.866 -23.995 1.00 91.00 79 THR A O 1
ATOM 662 N N . PRO A 1 80 ? 4.886 -6.272 -22.004 1.00 94.44 80 PRO A N 1
ATOM 663 C CA . PRO A 1 80 ? 6.155 -6.373 -21.297 1.00 94.44 80 PRO A CA 1
ATOM 664 C C . PRO A 1 80 ? 6.664 -7.819 -21.362 1.00 94.44 80 PRO A C 1
ATOM 666 O O . PRO A 1 80 ? 5.916 -8.757 -21.078 1.00 94.44 80 PRO A O 1
ATOM 669 N N . ASP A 1 81 ? 7.922 -7.987 -21.761 1.00 95.44 81 ASP A N 1
ATOM 670 C CA . ASP A 1 81 ? 8.654 -9.246 -21.667 1.00 95.44 81 ASP A CA 1
ATOM 671 C C . ASP A 1 81 ? 9.131 -9.405 -20.224 1.00 95.44 81 ASP A C 1
ATOM 673 O O . ASP A 1 81 ? 10.210 -8.946 -19.844 1.00 95.44 81 ASP A O 1
ATOM 677 N N . PHE A 1 82 ? 8.248 -9.924 -19.376 1.00 95.56 82 PHE A N 1
ATOM 678 C CA . PHE A 1 82 ? 8.462 -9.938 -17.938 1.00 95.56 82 PHE A CA 1
ATOM 679 C C . PHE A 1 82 ? 8.150 -11.306 -17.349 1.00 95.56 82 PHE A C 1
ATOM 681 O O . PHE A 1 82 ? 7.015 -11.782 -17.397 1.00 95.56 82 PHE A O 1
ATOM 688 N N . ASP A 1 83 ? 9.163 -11.917 -16.743 1.00 96.56 83 ASP A N 1
ATOM 689 C CA . ASP A 1 83 ? 9.034 -13.212 -16.092 1.00 96.56 83 ASP A CA 1
ATOM 690 C C . ASP A 1 83 ? 8.612 -13.055 -14.625 1.00 96.56 83 ASP A C 1
ATOM 692 O O . ASP A 1 83 ? 9.422 -12.765 -13.741 1.00 96.56 83 ASP A O 1
ATOM 696 N N . LEU A 1 84 ? 7.319 -13.270 -14.367 1.00 97.06 84 LEU A N 1
ATOM 697 C CA . LEU A 1 84 ? 6.753 -13.254 -13.017 1.00 97.06 84 LEU A CA 1
ATOM 698 C C . LEU A 1 84 ? 7.256 -14.413 -12.141 1.00 97.06 84 LEU A C 1
ATOM 700 O O . LEU A 1 84 ? 7.183 -14.300 -10.921 1.00 97.06 84 LEU A O 1
ATOM 704 N N . SER A 1 85 ? 7.789 -15.499 -12.718 1.00 97.56 85 SER A N 1
ATOM 705 C CA . SER A 1 85 ? 8.289 -16.648 -11.945 1.00 97.56 85 SER A CA 1
ATOM 706 C C . SER A 1 85 ? 9.558 -16.334 -11.146 1.00 97.56 85 SER A C 1
ATOM 708 O O . SER A 1 85 ? 9.910 -17.067 -10.223 1.00 97.56 85 SER A O 1
ATOM 710 N N . ARG A 1 86 ? 10.207 -15.200 -11.440 1.00 97.50 86 ARG A N 1
ATOM 711 C CA . ARG A 1 86 ? 11.345 -14.652 -10.685 1.00 97.50 86 ARG A CA 1
ATOM 712 C C . ARG A 1 86 ? 10.951 -14.069 -9.328 1.00 97.50 86 ARG A C 1
ATOM 714 O O . ARG A 1 86 ? 11.835 -13.672 -8.570 1.00 97.50 86 ARG A O 1
ATOM 721 N N . TYR A 1 87 ? 9.654 -14.008 -9.028 1.00 98.19 87 TYR A N 1
ATOM 722 C CA . TYR A 1 87 ? 9.136 -13.379 -7.825 1.00 98.19 87 TYR A CA 1
ATOM 723 C C . TYR A 1 87 ? 8.235 -14.322 -7.043 1.00 98.19 87 TYR A C 1
ATOM 725 O O . TYR A 1 87 ? 7.452 -15.087 -7.606 1.00 98.19 87 TYR A O 1
ATOM 733 N N . THR A 1 88 ? 8.286 -14.182 -5.727 1.00 97.75 88 THR A N 1
ATOM 734 C CA . THR A 1 88 ? 7.296 -14.742 -4.816 1.00 97.75 88 THR A CA 1
ATOM 735 C C . THR A 1 88 ? 6.365 -13.622 -4.372 1.00 97.75 88 THR A C 1
ATOM 737 O O . THR A 1 88 ? 6.813 -12.628 -3.798 1.00 97.75 88 THR A O 1
ATOM 740 N N . ALA A 1 89 ? 5.071 -13.771 -4.656 1.00 97.44 89 ALA A N 1
ATOM 741 C CA . ALA A 1 89 ? 4.050 -12.801 -4.280 1.00 97.44 89 ALA A CA 1
ATOM 742 C C . ALA A 1 89 ? 3.372 -13.186 -2.956 1.00 97.44 89 ALA A C 1
ATOM 744 O O . ALA A 1 89 ? 3.065 -14.358 -2.726 1.00 97.44 89 ALA A O 1
ATOM 745 N N . ARG A 1 90 ? 3.089 -12.199 -2.104 1.00 95.94 90 ARG A N 1
ATOM 746 C CA . ARG A 1 90 ? 2.344 -12.366 -0.851 1.00 95.94 90 ARG A CA 1
ATOM 747 C C . ARG A 1 90 ? 1.347 -11.229 -0.683 1.00 95.94 90 ARG A C 1
ATOM 749 O O . ARG A 1 90 ? 1.725 -10.070 -0.781 1.00 95.94 90 ARG A O 1
ATOM 756 N N . ALA A 1 91 ? 0.093 -11.562 -0.396 1.00 95.19 91 ALA A N 1
ATOM 757 C CA . ALA A 1 91 ? -0.945 -10.584 -0.085 1.00 95.19 91 ALA A CA 1
ATOM 758 C C . ALA A 1 91 ? -1.345 -10.668 1.392 1.00 95.19 91 ALA A C 1
ATOM 760 O O . ALA A 1 91 ? -1.633 -11.751 1.910 1.00 95.19 91 ALA A O 1
ATOM 761 N N . GLU A 1 92 ? -1.383 -9.522 2.069 1.00 94.06 92 GLU A N 1
ATOM 762 C CA . GLU A 1 92 ? -1.707 -9.404 3.489 1.00 94.06 92 GLU A CA 1
ATOM 763 C C . GLU A 1 92 ? -2.614 -8.211 3.755 1.00 94.06 92 GLU A C 1
ATOM 765 O O 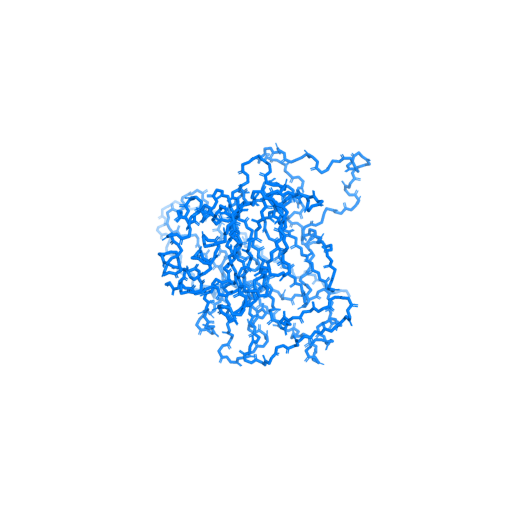. GLU A 1 92 ? -2.511 -7.184 3.094 1.00 94.06 92 GLU A O 1
ATOM 770 N N . VAL A 1 93 ? -3.475 -8.314 4.767 1.00 94.19 93 VAL A N 1
ATOM 771 C CA . VAL A 1 93 ? -4.163 -7.133 5.299 1.00 94.19 93 VAL A CA 1
ATOM 772 C C . VAL A 1 93 ? -3.170 -6.387 6.187 1.00 94.19 93 VAL A C 1
ATOM 774 O O . VAL A 1 93 ? -2.782 -6.913 7.229 1.00 94.19 93 VAL A O 1
ATOM 777 N N . ASP A 1 94 ? -2.756 -5.189 5.772 1.00 94.44 94 ASP A N 1
ATOM 778 C CA . ASP A 1 94 ? -1.820 -4.350 6.530 1.00 94.44 94 ASP A CA 1
ATOM 779 C C . ASP A 1 94 ? -2.515 -3.747 7.749 1.00 94.44 94 ASP A C 1
ATOM 781 O O . ASP A 1 94 ? -2.019 -3.857 8.865 1.00 94.44 94 ASP A O 1
ATOM 785 N N . TYR A 1 95 ? -3.723 -3.207 7.573 1.00 95.44 95 TYR A N 1
ATOM 786 C CA . TYR A 1 95 ? -4.572 -2.802 8.690 1.00 95.44 95 TYR A CA 1
ATOM 787 C C . TYR A 1 95 ? -6.055 -2.792 8.351 1.00 95.44 95 TYR A C 1
ATOM 789 O O . TYR A 1 95 ? -6.467 -2.781 7.192 1.00 95.44 95 TYR A O 1
ATOM 797 N N . ILE A 1 96 ? -6.856 -2.717 9.413 1.00 94.19 96 ILE A N 1
ATOM 798 C CA . ILE A 1 96 ? -8.272 -2.350 9.356 1.00 94.19 96 ILE A CA 1
ATOM 799 C C . ILE A 1 96 ? -8.546 -1.164 10.271 1.00 94.19 96 ILE A C 1
ATOM 801 O O . ILE A 1 96 ? -7.904 -1.007 11.314 1.00 94.19 96 ILE A O 1
ATOM 805 N N . ARG A 1 97 ? -9.524 -0.346 9.890 1.00 94.00 97 ARG A N 1
ATOM 806 C CA . ARG A 1 97 ? -10.091 0.726 10.707 1.00 94.00 97 ARG A CA 1
ATOM 807 C C . ARG A 1 97 ? -11.548 0.420 11.009 1.00 94.00 97 ARG A C 1
ATOM 809 O O . ARG A 1 97 ? -12.330 0.169 10.097 1.00 94.00 97 ARG A O 1
ATOM 816 N N . ILE A 1 98 ? -11.892 0.444 12.289 1.00 91.88 98 ILE A N 1
ATOM 817 C CA . ILE A 1 98 ? -13.225 0.113 12.791 1.00 91.88 98 ILE A CA 1
ATOM 818 C C . ILE A 1 98 ? -13.817 1.342 13.458 1.00 91.88 98 ILE A C 1
ATOM 820 O O . ILE A 1 98 ? -13.231 1.858 14.412 1.00 91.88 98 ILE A O 1
ATOM 824 N N . GLY A 1 99 ? -14.979 1.771 12.980 1.00 91.19 99 GLY A N 1
ATOM 825 C CA . GLY A 1 99 ? -15.738 2.867 13.570 1.00 91.19 99 GLY A CA 1
ATOM 826 C C . GLY A 1 99 ? -16.508 2.423 14.815 1.00 91.19 99 GLY A C 1
ATOM 827 O O . GLY A 1 99 ? -17.093 1.337 14.852 1.00 91.19 99 GLY A O 1
ATOM 828 N N . PHE A 1 100 ? -16.529 3.269 15.841 1.00 90.94 100 PHE A N 1
ATOM 829 C CA . PHE A 1 100 ? -17.354 3.096 17.036 1.00 90.94 100 PHE A CA 1
ATOM 830 C C . PHE A 1 100 ? -17.744 4.447 17.645 1.00 90.94 100 PHE A C 1
ATOM 832 O O . PHE A 1 100 ? -17.114 5.474 17.385 1.00 90.94 100 PHE A O 1
ATOM 839 N N . THR A 1 101 ? -18.793 4.457 18.469 1.00 91.25 101 THR A N 1
ATOM 840 C CA . THR A 1 101 ? -19.278 5.663 19.145 1.00 91.25 101 THR A CA 1
ATOM 841 C C . THR A 1 101 ? -19.196 5.565 20.664 1.00 91.25 101 THR A C 1
ATOM 843 O O . THR A 1 101 ? -19.238 4.476 21.235 1.00 91.25 101 THR A O 1
ATOM 846 N N . THR A 1 102 ? -19.061 6.713 21.331 1.00 90.94 102 THR A N 1
ATOM 847 C CA . THR A 1 102 ? -19.020 6.842 22.792 1.00 90.94 102 THR A CA 1
ATOM 848 C C . THR A 1 102 ? -20.164 7.724 23.290 1.00 90.94 102 THR A C 1
ATOM 850 O O . THR A 1 102 ? -20.422 8.788 22.737 1.00 90.94 102 THR A O 1
ATOM 853 N N . ALA A 1 103 ? -20.817 7.350 24.390 1.00 89.75 103 ALA A N 1
ATOM 854 C CA . ALA A 1 103 ? -21.835 8.177 25.044 1.00 89.75 103 ALA A CA 1
ATOM 855 C C . ALA A 1 103 ? -21.239 9.440 25.697 1.00 89.75 103 ALA A C 1
ATOM 857 O O . ALA A 1 103 ? -21.922 10.445 25.866 1.00 89.75 103 ALA A O 1
ATOM 858 N N . GLY A 1 104 ? -19.950 9.403 26.047 1.00 87.38 104 GLY A N 1
ATOM 859 C CA . GLY A 1 104 ? -19.244 10.502 26.700 1.00 87.38 104 GLY A CA 1
ATOM 860 C C . GLY A 1 104 ? -17.805 10.655 26.221 1.00 87.38 104 GLY A C 1
ATOM 861 O O . GLY A 1 104 ? -17.399 10.089 25.203 1.00 87.38 104 GLY A O 1
ATOM 862 N N . HIS A 1 105 ? -17.024 11.430 26.971 1.00 88.31 105 HIS A N 1
ATOM 863 C CA . HIS A 1 105 ? -15.615 11.656 26.673 1.00 88.31 105 HIS A CA 1
ATOM 864 C C . HIS A 1 105 ? -14.799 10.361 26.809 1.00 88.31 105 HIS A C 1
ATOM 866 O O . HIS A 1 105 ? -14.797 9.716 27.859 1.00 88.31 105 HIS A O 1
ATOM 872 N N . LEU A 1 106 ? -14.045 10.014 25.764 1.00 88.56 106 LEU A N 1
ATOM 873 C CA . LEU A 1 106 ? -13.209 8.819 25.733 1.00 88.56 106 LEU A CA 1
ATOM 874 C C . LEU A 1 106 ? -11.759 9.135 26.114 1.00 88.56 106 LEU A C 1
ATOM 876 O O . LEU A 1 106 ? -11.065 9.891 25.432 1.00 88.56 106 LEU A O 1
ATOM 880 N N . ASN A 1 107 ? -11.243 8.466 27.147 1.00 91.12 107 ASN A N 1
ATOM 881 C CA . ASN A 1 107 ? -9.801 8.430 27.383 1.00 91.12 107 ASN A CA 1
ATOM 882 C C . ASN A 1 107 ? -9.138 7.431 26.414 1.00 91.12 107 ASN A C 1
ATOM 884 O O . ASN A 1 107 ? -8.979 6.248 26.720 1.00 91.12 107 ASN A O 1
ATOM 888 N N . ARG A 1 108 ? -8.761 7.930 25.231 1.00 91.75 108 ARG A N 1
ATOM 889 C CA . ARG A 1 108 ? -8.182 7.142 24.127 1.00 91.75 108 ARG A CA 1
ATOM 890 C C . ARG A 1 108 ? -6.906 6.401 24.520 1.00 91.75 108 ARG A C 1
ATOM 892 O O . ARG A 1 108 ? -6.751 5.241 24.155 1.00 91.75 108 ARG A O 1
ATOM 899 N N . ALA A 1 109 ? -6.026 7.042 25.292 1.00 92.00 109 ALA A N 1
ATOM 900 C CA . ALA A 1 109 ? -4.782 6.427 25.750 1.00 92.00 109 ALA A CA 1
ATOM 901 C C . ALA A 1 109 ? -5.066 5.223 26.657 1.00 92.00 109 ALA A C 1
ATOM 903 O O . ALA A 1 109 ? -4.535 4.142 26.428 1.00 92.00 109 ALA A O 1
ATOM 904 N N . ARG A 1 110 ? -5.977 5.378 27.628 1.00 92.25 110 ARG A N 1
ATOM 905 C CA . ARG A 1 110 ? -6.378 4.281 28.518 1.00 92.25 110 ARG A CA 1
ATOM 906 C C . ARG A 1 110 ? -7.018 3.123 27.751 1.00 92.25 110 ARG A C 1
ATOM 908 O O . ARG A 1 110 ? -6.697 1.973 28.036 1.00 92.25 110 ARG A O 1
ATOM 915 N N . LEU A 1 111 ? -7.904 3.411 26.792 1.00 90.88 111 LEU A N 1
ATOM 916 C CA . LEU A 1 111 ? -8.535 2.363 25.987 1.00 90.88 111 LEU A CA 1
ATOM 917 C C . LEU A 1 111 ? -7.505 1.654 25.095 1.00 90.88 111 LEU A C 1
ATOM 919 O O . LEU A 1 111 ? -7.479 0.431 25.076 1.00 90.88 111 LEU A O 1
ATOM 923 N N . SER A 1 112 ? -6.617 2.394 24.425 1.00 92.56 112 SER A N 1
ATOM 924 C CA . SER A 1 112 ? -5.533 1.825 23.611 1.00 92.56 112 SER A CA 1
ATOM 925 C C . SER A 1 112 ? -4.612 0.913 24.433 1.00 92.56 112 SER A C 1
ATOM 927 O O . SER A 1 112 ? -4.351 -0.215 24.013 1.00 92.56 112 SER A O 1
ATOM 929 N N . THR A 1 113 ? -4.196 1.337 25.635 1.00 92.25 113 THR A N 1
ATOM 930 C CA . THR A 1 113 ? -3.402 0.508 26.558 1.00 92.25 113 THR A CA 1
ATOM 931 C C . THR A 1 113 ? -4.147 -0.762 26.952 1.00 92.25 113 THR A C 1
ATOM 933 O O . THR A 1 113 ? -3.605 -1.851 26.791 1.00 92.25 113 THR A O 1
ATOM 936 N N . ARG A 1 114 ? -5.409 -0.646 27.387 1.00 90.88 114 ARG A N 1
ATOM 937 C CA . ARG A 1 114 ? -6.231 -1.803 27.776 1.00 90.88 114 ARG A CA 1
ATOM 938 C C . ARG A 1 114 ? -6.405 -2.792 26.624 1.00 90.88 114 ARG A C 1
ATOM 940 O O . ARG A 1 114 ? -6.324 -3.999 26.829 1.00 90.88 114 ARG A O 1
ATOM 947 N N . LEU A 1 115 ? -6.664 -2.292 25.415 1.00 90.31 115 LEU A N 1
ATOM 948 C CA . LEU A 1 115 ? -6.785 -3.137 24.231 1.00 90.31 115 LEU A CA 1
ATOM 949 C C . LEU A 1 115 ? -5.465 -3.851 23.958 1.00 90.31 115 LEU A C 1
ATOM 951 O O . LEU A 1 115 ? -5.470 -5.069 23.833 1.00 90.31 115 LEU A O 1
ATOM 955 N N . ARG A 1 116 ? -4.341 -3.127 23.955 1.00 92.75 116 ARG A N 1
ATOM 956 C CA . ARG A 1 116 ? -3.008 -3.709 23.760 1.00 92.75 116 ARG A CA 1
ATOM 957 C C . ARG A 1 116 ? -2.682 -4.793 24.786 1.00 92.75 116 ARG A C 1
ATOM 959 O O . ARG A 1 116 ? -2.155 -5.828 24.398 1.00 92.75 116 ARG A O 1
ATOM 966 N N . GLU A 1 117 ? -2.989 -4.573 26.060 1.00 92.69 117 GLU A N 1
ATOM 967 C CA . GLU A 1 117 ? -2.802 -5.572 27.122 1.00 92.69 117 GLU A CA 1
ATOM 968 C C . GLU A 1 117 ? -3.630 -6.836 26.867 1.00 92.69 117 GLU A C 1
ATOM 970 O O . GLU A 1 117 ? -3.156 -7.942 27.107 1.00 92.69 117 GLU A O 1
ATOM 975 N N . ALA A 1 118 ? -4.846 -6.682 26.342 1.00 89.75 118 ALA A N 1
ATOM 976 C CA . ALA A 1 118 ? -5.751 -7.799 26.112 1.00 89.75 118 ALA A CA 1
ATOM 977 C C . ALA A 1 118 ? -5.463 -8.578 24.817 1.00 89.75 118 ALA A C 1
ATOM 979 O O . ALA A 1 118 ? -5.644 -9.793 24.791 1.00 89.75 118 ALA A O 1
ATOM 980 N N . ILE A 1 119 ? -5.042 -7.900 23.742 1.00 90.19 119 ILE A N 1
ATOM 981 C CA . ILE A 1 119 ? -4.862 -8.524 22.417 1.00 90.19 119 ILE A CA 1
ATOM 982 C C . ILE A 1 119 ? -3.395 -8.694 22.004 1.00 90.19 119 ILE A C 1
ATOM 984 O O . ILE A 1 119 ? -3.111 -9.323 20.990 1.00 90.19 119 ILE A O 1
ATOM 988 N N . GLY A 1 120 ? -2.450 -8.121 22.750 1.00 91.31 120 GLY A N 1
ATOM 989 C CA . GLY A 1 120 ? -1.012 -8.220 22.483 1.00 91.31 120 GLY A CA 1
ATOM 990 C C . GLY A 1 120 ? -0.499 -7.368 21.315 1.00 91.31 120 GLY A C 1
ATOM 991 O O . GLY A 1 120 ? 0.710 -7.308 21.101 1.00 91.31 120 GLY A O 1
ATOM 992 N N . VAL A 1 121 ? -1.375 -6.672 20.583 1.00 90.19 121 VAL A N 1
ATOM 993 C CA . VAL A 1 121 ? -1.004 -5.772 19.478 1.00 90.19 121 VAL A CA 1
ATOM 994 C C . VAL A 1 121 ? -1.431 -4.334 19.752 1.00 90.19 121 VAL A C 1
ATOM 996 O O . VAL A 1 121 ? -2.395 -4.069 20.467 1.00 90.19 121 VAL A O 1
ATOM 999 N N . SER A 1 122 ? -0.693 -3.380 19.187 1.00 90.25 122 SER A N 1
ATOM 1000 C CA . SER A 1 122 ? -1.008 -1.959 19.335 1.00 90.25 122 SER A CA 1
ATOM 1001 C C . SER A 1 122 ? -2.268 -1.592 18.547 1.00 90.25 122 SER A C 1
ATOM 1003 O O . SER A 1 122 ? -2.366 -1.903 17.361 1.00 90.25 122 SER A O 1
ATOM 1005 N N . VAL A 1 123 ? -3.191 -0.866 19.184 1.00 93.44 123 VAL A N 1
ATOM 1006 C CA . VAL A 1 123 ? -4.397 -0.311 18.549 1.00 93.44 123 VAL A CA 1
ATOM 1007 C C . VAL A 1 123 ? -4.348 1.209 18.641 1.00 93.44 123 VAL A C 1
ATOM 1009 O O . VAL A 1 123 ? -4.329 1.751 19.747 1.00 93.44 123 VAL A O 1
ATOM 1012 N N . SER A 1 124 ? -4.324 1.903 17.498 1.00 93.88 124 SER A N 1
ATOM 1013 C CA . SER A 1 124 ? -4.453 3.372 17.477 1.00 93.88 124 SER A CA 1
ATOM 1014 C C . SER A 1 124 ? -5.924 3.750 17.589 1.00 93.88 124 SER A C 1
ATOM 1016 O O . SER A 1 124 ? -6.758 3.144 16.919 1.00 93.88 124 SER A O 1
ATOM 1018 N N . ILE A 1 125 ? -6.244 4.738 18.427 1.00 92.62 125 ILE A N 1
ATOM 1019 C CA . ILE A 1 125 ? -7.605 5.263 18.571 1.00 92.62 125 ILE A CA 1
ATOM 1020 C C . ILE A 1 125 ? -7.602 6.741 18.218 1.00 92.62 125 ILE A C 1
ATOM 1022 O O . ILE A 1 125 ? -6.979 7.566 18.896 1.00 92.62 125 ILE A O 1
ATOM 1026 N N . GLU A 1 126 ? -8.332 7.072 17.165 1.00 91.62 126 GLU A N 1
ATOM 1027 C CA . GLU A 1 126 ? -8.365 8.402 16.574 1.00 91.62 126 GLU A CA 1
ATOM 1028 C C . GLU A 1 126 ? -9.810 8.902 16.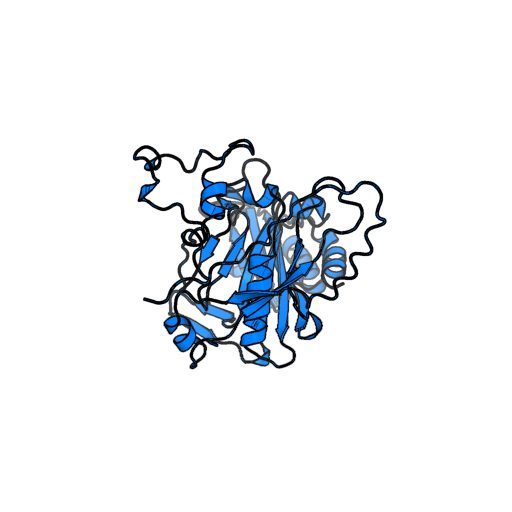501 1.00 91.62 126 GLU A C 1
ATOM 1030 O O . GLU A 1 126 ? -10.703 8.123 16.179 1.00 91.62 126 GLU A O 1
ATOM 1035 N N . PRO A 1 127 ? -10.078 10.178 16.814 1.00 89.25 127 PRO A N 1
ATOM 1036 C CA . PRO A 1 127 ? -11.393 10.757 16.600 1.00 89.25 127 PRO A CA 1
ATOM 1037 C C . PRO A 1 127 ? -11.657 10.877 15.098 1.00 89.25 127 PRO A C 1
ATOM 1039 O O . PRO A 1 127 ? -10.773 11.281 14.341 1.00 89.25 127 PRO A O 1
ATOM 1042 N N . THR A 1 128 ? -12.880 10.575 14.671 1.00 83.25 128 THR A N 1
ATOM 1043 C CA . THR A 1 128 ? -13.264 10.693 13.256 1.00 83.25 128 THR A CA 1
ATOM 1044 C C . THR A 1 128 ? -13.473 12.159 12.857 1.00 83.25 128 THR A C 1
ATOM 1046 O O . THR A 1 128 ? -13.206 12.547 11.723 1.00 83.25 128 THR A O 1
ATOM 1049 N N . ALA A 1 129 ? -13.931 12.995 13.795 1.00 76.06 129 ALA A N 1
ATOM 1050 C CA . ALA A 1 129 ? -14.189 14.412 13.554 1.00 76.06 129 ALA A CA 1
ATOM 1051 C C . ALA A 1 129 ? -12.921 15.283 13.712 1.00 76.06 129 ALA A C 1
ATOM 1053 O O . ALA A 1 129 ? -12.176 15.116 14.691 1.00 76.06 129 ALA A O 1
ATOM 1054 N N . PRO A 1 130 ? -12.708 16.278 12.825 1.00 65.25 130 PRO A N 1
ATOM 1055 C CA . PRO A 1 130 ? -11.677 17.298 13.008 1.00 65.25 130 PRO A CA 1
ATOM 1056 C C . PRO A 1 130 ? -11.844 18.007 14.362 1.00 65.25 130 PRO A C 1
ATOM 1058 O O . PRO A 1 130 ? -12.944 18.416 14.721 1.00 65.25 130 PRO A O 1
ATOM 1061 N N . GLY A 1 131 ? -10.760 18.145 15.131 1.00 64.44 131 GLY A N 1
ATOM 1062 C CA . GLY A 1 131 ? -10.776 18.809 16.446 1.00 64.44 131 GLY A CA 1
ATOM 1063 C C . GLY A 1 131 ? -10.988 17.886 17.654 1.00 64.44 131 GLY A C 1
ATOM 1064 O O . GLY A 1 131 ? -10.799 18.320 18.786 1.00 64.44 131 GLY A O 1
ATOM 1065 N N . GLY A 1 132 ? -11.296 16.601 17.448 1.00 64.19 132 GLY A N 1
ATOM 1066 C CA . GLY A 1 132 ? -11.177 15.573 18.489 1.00 64.19 132 GLY A CA 1
ATOM 1067 C C . GLY A 1 132 ? -12.217 15.578 19.615 1.00 64.19 132 GLY A C 1
ATOM 1068 O O . GLY A 1 132 ? -12.092 14.772 20.535 1.00 64.19 132 GLY A O 1
ATOM 1069 N N . SER A 1 133 ? -13.243 16.426 19.540 1.00 64.31 133 SER A N 1
ATOM 1070 C CA . SER A 1 133 ? -14.367 16.489 20.490 1.00 64.31 133 SER A CA 1
ATOM 1071 C C . SER A 1 133 ? -15.547 15.577 20.121 1.00 64.31 133 SER A C 1
ATOM 1073 O O . SER A 1 133 ? -16.590 15.621 20.769 1.00 64.31 133 SER A O 1
ATOM 1075 N N . GLY A 1 134 ? -15.403 14.760 19.075 1.00 76.81 134 GLY A N 1
ATOM 1076 C CA . GLY A 1 134 ? -16.463 13.889 18.577 1.00 76.81 134 GLY A CA 1
ATOM 1077 C C . GLY A 1 134 ? -16.732 12.672 19.465 1.00 76.81 134 GLY A C 1
ATOM 1078 O O . GLY A 1 134 ? -15.836 12.115 20.098 1.00 76.81 134 GLY A O 1
ATOM 1079 N N . HIS A 1 135 ? -17.985 12.223 19.440 1.00 87.69 135 HIS A N 1
ATOM 1080 C CA . HIS A 1 135 ? -18.412 10.931 19.981 1.00 87.69 135 HIS A CA 1
ATOM 1081 C C . HIS A 1 135 ? -18.076 9.761 19.049 1.00 87.69 135 HIS A C 1
ATOM 1083 O O . HIS A 1 135 ? -18.298 8.617 19.419 1.00 87.69 135 HIS A O 1
ATOM 1089 N N . THR A 1 136 ? -17.567 10.027 17.846 1.00 90.06 136 THR A N 1
ATOM 1090 C CA . THR A 1 136 ? -17.162 9.033 16.849 1.00 90.06 136 THR A CA 1
ATOM 1091 C C . THR A 1 136 ? -15.651 8.853 16.862 1.00 90.06 136 THR A C 1
ATOM 1093 O O . THR A 1 136 ? -14.881 9.819 16.805 1.00 90.06 136 THR A O 1
ATOM 1096 N N . HIS A 1 137 ? -15.233 7.597 16.948 1.00 91.75 137 HIS A N 1
ATOM 1097 C CA . HIS A 1 137 ? -13.836 7.201 17.018 1.00 91.75 137 HIS A CA 1
ATOM 1098 C C . HIS A 1 137 ? -13.583 6.042 16.069 1.00 91.75 137 HIS A C 1
ATOM 1100 O O . HIS A 1 137 ? -14.467 5.237 15.783 1.00 91.75 137 HIS A O 1
ATOM 1106 N N . THR A 1 138 ? -12.331 5.923 15.658 1.00 92.38 138 THR A N 1
ATOM 1107 C CA . THR A 1 138 ? -11.844 4.836 14.830 1.00 92.38 138 THR A CA 1
ATOM 1108 C C . THR A 1 138 ? -10.739 4.095 15.566 1.00 92.38 138 THR A C 1
ATOM 1110 O O . THR A 1 138 ? -9.764 4.704 16.013 1.00 92.38 138 THR A O 1
ATOM 1113 N N . ALA A 1 139 ? -10.858 2.774 15.660 1.00 92.81 139 ALA A N 1
ATOM 1114 C CA . ALA A 1 139 ? -9.790 1.891 16.106 1.00 92.81 139 ALA A CA 1
ATOM 1115 C C . ALA A 1 139 ? -9.045 1.338 14.884 1.00 92.81 139 ALA A C 1
ATOM 1117 O O . ALA A 1 139 ? -9.640 0.647 14.058 1.00 92.81 139 ALA A O 1
ATOM 1118 N N . ARG A 1 140 ? -7.745 1.623 14.764 1.00 94.56 140 ARG A N 1
ATOM 1119 C CA . ARG A 1 140 ? -6.867 1.042 13.740 1.00 94.56 140 ARG A CA 1
ATOM 1120 C C . ARG A 1 140 ? -6.080 -0.123 14.325 1.00 94.56 140 ARG A C 1
ATOM 1122 O O . ARG A 1 140 ? -5.325 0.068 15.280 1.00 94.56 140 ARG A O 1
ATOM 1129 N N . ILE A 1 141 ? -6.212 -1.295 13.710 1.00 93.00 141 ILE A N 1
ATOM 1130 C CA . ILE A 1 141 ? -5.473 -2.513 14.067 1.00 93.00 141 ILE A CA 1
ATOM 1131 C C . ILE A 1 141 ? -4.515 -2.857 12.934 1.00 93.00 141 ILE A C 1
ATOM 1133 O O . ILE A 1 141 ? -4.958 -3.002 11.797 1.00 93.00 141 ILE A O 1
ATOM 1137 N N . GLN A 1 142 ? -3.234 -3.023 13.252 1.00 93.75 142 GLN A N 1
ATOM 1138 C CA . GLN A 1 142 ? -2.226 -3.501 12.305 1.00 93.75 142 GLN A CA 1
ATOM 1139 C C . GLN A 1 142 ? -2.255 -5.031 12.208 1.00 93.75 142 GLN A C 1
ATOM 1141 O O . GLN A 1 142 ? -2.456 -5.706 13.219 1.00 93.75 142 GLN A O 1
ATOM 1146 N N . GLN A 1 143 ? -2.045 -5.553 11.001 1.00 92.31 143 GLN A N 1
ATOM 1147 C CA . GLN A 1 143 ? -1.970 -6.974 10.653 1.00 92.31 143 GLN A CA 1
ATOM 1148 C C . GLN A 1 143 ? -3.058 -7.820 11.337 1.00 92.31 143 GLN A C 1
ATOM 1150 O O . GLN A 1 143 ? -2.759 -8.761 12.082 1.00 92.31 143 GLN A O 1
ATOM 1155 N N . PRO A 1 144 ? -4.345 -7.476 11.146 1.00 90.81 144 PRO A N 1
ATOM 1156 C CA . PRO A 1 144 ? -5.424 -8.101 11.889 1.00 90.81 144 PRO A CA 1
ATOM 1157 C C . PRO A 1 144 ? -5.513 -9.596 11.576 1.00 90.81 144 PRO A C 1
ATOM 1159 O O . PRO A 1 144 ? -5.527 -10.031 10.423 1.00 90.81 144 PRO A O 1
ATOM 1162 N N . THR A 1 145 ? -5.646 -10.394 12.632 1.00 87.12 145 THR A N 1
ATOM 1163 C CA . THR A 1 145 ? -6.091 -11.784 12.533 1.00 87.12 145 THR A CA 1
ATOM 1164 C C . THR A 1 145 ? -7.551 -11.871 12.945 1.00 87.12 145 THR A C 1
ATOM 1166 O O . THR A 1 145 ? -8.055 -11.015 13.671 1.00 87.12 145 THR A O 1
ATOM 1169 N N . ARG A 1 146 ? -8.226 -12.949 12.541 1.00 82.06 146 ARG A N 1
ATOM 1170 C CA . ARG A 1 146 ? -9.609 -13.211 12.950 1.00 82.06 146 ARG A CA 1
ATOM 1171 C C . ARG A 1 146 ? -9.791 -13.108 14.470 1.00 82.06 146 ARG A C 1
ATOM 1173 O O . ARG A 1 146 ? -10.666 -12.386 14.930 1.00 82.06 146 ARG A O 1
ATOM 1180 N N . THR A 1 147 ? -8.930 -13.780 15.233 1.00 85.31 147 THR A N 1
ATOM 1181 C CA . THR A 1 147 ? -8.989 -13.795 16.699 1.00 85.31 147 THR A CA 1
ATOM 1182 C C . THR A 1 147 ? -8.772 -12.406 17.295 1.00 85.31 147 THR A C 1
ATOM 1184 O O . THR A 1 147 ? -9.471 -12.031 18.236 1.00 85.31 147 THR A O 1
ATOM 1187 N N . LEU A 1 148 ? -7.840 -11.620 16.739 1.00 87.06 148 LEU A N 1
ATOM 1188 C CA . LEU A 1 148 ? -7.603 -10.244 17.185 1.00 87.06 148 LEU A CA 1
ATOM 1189 C C . LEU A 1 148 ? -8.842 -9.373 16.965 1.00 87.06 148 LEU A C 1
ATOM 1191 O O . LEU A 1 148 ? -9.256 -8.653 17.872 1.00 87.06 148 LEU A O 1
ATOM 1195 N N . THR A 1 149 ? -9.462 -9.476 15.789 1.00 83.75 149 THR A N 1
ATOM 1196 C CA . THR A 1 149 ? -10.659 -8.706 15.452 1.00 83.75 149 THR A CA 1
ATOM 1197 C C . THR A 1 149 ? -11.851 -9.081 16.336 1.00 83.75 149 THR A C 1
ATOM 1199 O O . THR A 1 149 ? -12.489 -8.193 16.897 1.00 83.75 149 THR A O 1
ATOM 1202 N N . GLU A 1 150 ? -12.118 -10.376 16.531 1.00 83.19 150 GLU A N 1
ATOM 1203 C CA . GLU A 1 150 ? -13.199 -10.864 17.405 1.00 83.19 150 GLU A CA 1
ATOM 1204 C C . GLU A 1 150 ? -12.998 -10.408 18.862 1.00 83.19 150 GLU A C 1
ATOM 1206 O O . GLU A 1 150 ? -13.937 -9.948 19.518 1.00 83.19 150 GLU A O 1
ATOM 1211 N N . THR A 1 151 ? -11.757 -10.463 19.357 1.00 86.75 151 THR A N 1
ATOM 1212 C CA . THR A 1 151 ? -11.425 -10.033 20.723 1.00 86.75 151 THR A CA 1
ATOM 1213 C C . THR A 1 151 ? -11.606 -8.527 20.891 1.00 86.75 151 THR A C 1
ATOM 1215 O O . THR A 1 151 ? -12.177 -8.092 21.890 1.00 86.75 151 THR A O 1
ATOM 1218 N N . LEU A 1 152 ? -11.187 -7.720 19.909 1.00 86.50 152 LEU A N 1
ATOM 1219 C CA . LEU A 1 152 ? -11.401 -6.275 19.947 1.00 86.50 152 LEU A CA 1
ATOM 1220 C C . LEU A 1 152 ? -12.893 -5.932 20.043 1.00 86.50 152 LEU A C 1
ATOM 1222 O O . LEU A 1 152 ? -13.266 -5.103 20.868 1.00 86.50 152 LEU A O 1
ATOM 1226 N N . ILE A 1 153 ? -13.742 -6.567 19.231 1.00 81.56 153 ILE A N 1
ATOM 1227 C CA . ILE A 1 153 ? -15.192 -6.310 19.233 1.00 81.56 153 ILE A CA 1
ATOM 1228 C C . ILE A 1 153 ? -15.776 -6.584 20.606 1.00 81.56 153 ILE A C 1
ATOM 1230 O O . ILE A 1 153 ? -16.482 -5.741 21.155 1.00 81.56 153 ILE A O 1
ATOM 1234 N N . LYS A 1 154 ? -15.448 -7.749 21.169 1.00 85.69 154 LYS A N 1
ATOM 1235 C CA . LYS A 1 154 ? -15.905 -8.135 22.499 1.00 85.69 154 LYS A CA 1
ATOM 1236 C C . LYS A 1 154 ? -15.498 -7.090 23.539 1.00 85.69 154 LYS A C 1
ATOM 1238 O O . LYS A 1 154 ? -16.344 -6.613 24.286 1.00 85.69 154 LYS A O 1
ATOM 1243 N N . LEU A 1 155 ? -14.232 -6.671 23.537 1.00 86.44 155 LEU A N 1
ATOM 1244 C CA . LEU A 1 155 ? -13.719 -5.681 24.489 1.00 86.44 155 LEU A CA 1
ATOM 1245 C C . LEU A 1 155 ? -14.364 -4.301 24.332 1.00 86.44 155 LEU A C 1
ATOM 1247 O O . LEU A 1 155 ? -14.594 -3.626 25.338 1.00 86.44 155 LEU A O 1
ATOM 1251 N N . LEU A 1 156 ? -14.639 -3.879 23.093 1.00 85.62 156 LEU A N 1
ATOM 1252 C CA . LEU A 1 156 ? -15.353 -2.636 22.810 1.00 85.62 156 LEU A CA 1
ATOM 1253 C C . LEU A 1 156 ? -16.815 -2.723 23.266 1.00 85.62 156 LEU A C 1
ATOM 1255 O O . LEU A 1 156 ? -17.299 -1.774 23.867 1.00 85.62 156 LEU A O 1
ATOM 1259 N N . GLY A 1 157 ? -17.493 -3.851 23.035 1.00 84.44 157 GLY A N 1
ATOM 1260 C CA . GLY A 1 157 ? -18.881 -4.071 23.456 1.00 84.44 157 GLY A CA 1
ATOM 1261 C C . GLY A 1 157 ? -19.064 -4.214 24.972 1.00 84.44 157 GLY A C 1
ATOM 1262 O O . GLY A 1 157 ? -20.123 -3.886 25.494 1.00 84.44 157 GLY A O 1
ATOM 1263 N N . GLU A 1 158 ? -18.033 -4.662 25.691 1.00 86.81 158 GLU A N 1
ATOM 1264 C CA . GLU A 1 158 ? -18.015 -4.725 27.159 1.00 86.81 158 GLU A CA 1
ATOM 1265 C C . GLU A 1 158 ? -17.718 -3.370 27.825 1.00 86.81 158 GLU A C 1
ATOM 1267 O O . GLU A 1 158 ? -17.860 -3.244 29.043 1.00 86.81 158 GLU A O 1
ATOM 1272 N N . GLN A 1 159 ? -17.266 -2.353 27.077 1.00 83.88 159 GLN A N 1
ATOM 1273 C CA . GLN A 1 159 ? -17.079 -1.024 27.657 1.00 83.88 159 GLN A CA 1
ATOM 1274 C C . GLN A 1 159 ? -18.424 -0.330 27.837 1.00 83.88 159 GLN A C 1
ATOM 1276 O O . GLN A 1 159 ? -19.141 -0.056 26.874 1.00 83.88 159 GLN A O 1
ATOM 1281 N N . GLU A 1 160 ? -18.708 0.057 29.074 1.00 82.56 160 GLU A N 1
ATOM 1282 C CA . GLU A 1 160 ? -19.851 0.905 29.373 1.00 82.56 160 GLU A CA 1
ATOM 1283 C C . GLU A 1 160 ? -19.776 2.218 28.579 1.00 82.56 160 GLU A C 1
ATOM 1285 O O . GLU A 1 160 ? -18.751 2.904 28.547 1.00 82.56 160 GLU A O 1
ATOM 1290 N N . GLY A 1 161 ? -20.875 2.554 27.904 1.00 82.88 161 GLY A N 1
ATOM 1291 C CA . GLY A 1 161 ? -20.974 3.765 27.098 1.00 82.88 161 GLY A CA 1
ATOM 1292 C C . GLY A 1 161 ? -20.260 3.703 25.745 1.00 82.88 161 GLY A C 1
ATOM 1293 O O . GLY A 1 161 ? -20.186 4.742 25.093 1.00 82.88 161 GLY A O 1
ATOM 1294 N N . LEU A 1 162 ? -19.758 2.546 25.296 1.00 85.19 162 LEU A N 1
ATOM 1295 C CA . LEU A 1 162 ? -19.361 2.347 23.899 1.00 85.19 162 LEU A CA 1
ATOM 1296 C C . LEU A 1 162 ? -20.466 1.647 23.109 1.00 85.19 162 LEU A C 1
ATOM 1298 O O . LEU A 1 162 ? -21.055 0.669 23.557 1.00 85.19 162 LEU A O 1
ATOM 1302 N N . SER A 1 163 ? -20.697 2.120 21.889 1.00 82.81 163 SER A N 1
ATOM 1303 C CA . SER A 1 163 ? -21.498 1.432 20.884 1.00 82.81 163 SER A CA 1
ATOM 1304 C C . SER A 1 163 ? -20.619 1.179 19.666 1.00 82.81 163 SER A C 1
ATOM 1306 O O . SER A 1 163 ? -20.330 2.078 18.878 1.00 82.81 163 SER A O 1
ATOM 1308 N N . CYS A 1 164 ? -20.171 -0.063 19.512 1.00 78.06 164 CYS A N 1
ATOM 1309 C CA . CYS A 1 164 ? -19.461 -0.504 18.320 1.00 78.06 164 CYS A CA 1
ATOM 1310 C C . CYS A 1 164 ? -20.463 -1.173 17.379 1.00 78.06 164 CYS A C 1
ATOM 1312 O O . CYS A 1 164 ? -20.973 -2.250 17.677 1.00 78.06 164 CYS A O 1
ATOM 1314 N N . THR A 1 165 ? -20.741 -0.551 16.235 1.00 71.38 165 THR A N 1
ATOM 1315 C CA . THR A 1 165 ? -21.563 -1.169 15.180 1.00 71.38 165 THR A CA 1
ATOM 1316 C C . THR A 1 165 ? -20.808 -2.267 14.431 1.00 71.38 165 THR A C 1
ATOM 1318 O O . THR A 1 165 ? -21.403 -2.997 13.640 1.00 71.38 165 THR A O 1
ATOM 1321 N N . GLY A 1 166 ? -19.494 -2.375 14.658 1.00 78.25 166 GLY A N 1
ATOM 1322 C CA . GLY A 1 166 ? -18.607 -3.252 13.908 1.00 78.25 166 GLY A CA 1
ATOM 1323 C C . GLY A 1 166 ? -18.443 -2.818 12.453 1.00 78.25 166 GLY A C 1
ATOM 1324 O O . GLY A 1 166 ? -18.172 -3.658 11.598 1.00 78.25 166 GLY A O 1
ATOM 1325 N N . THR A 1 167 ? -18.643 -1.531 12.161 1.00 89.81 167 THR A N 1
ATOM 1326 C CA . THR A 1 167 ? -18.474 -0.983 10.815 1.00 89.81 167 THR A CA 1
ATOM 1327 C C . THR A 1 167 ? -16.991 -0.869 10.490 1.00 89.81 167 THR A C 1
ATOM 1329 O O . THR A 1 167 ? -16.228 -0.246 11.232 1.00 89.81 167 THR A O 1
ATOM 1332 N N . ILE A 1 168 ? -16.585 -1.461 9.372 1.00 92.19 168 ILE A N 1
ATOM 1333 C CA . ILE A 1 168 ? -15.253 -1.276 8.807 1.00 92.19 168 ILE A CA 1
ATOM 1334 C C . ILE A 1 168 ? -15.277 0.007 7.979 1.00 92.19 168 ILE A C 1
ATOM 1336 O O . ILE A 1 168 ? -16.040 0.129 7.027 1.00 92.19 168 ILE A O 1
ATOM 1340 N N . GLU A 1 169 ? -14.440 0.967 8.357 1.00 91.88 169 GLU A N 1
ATOM 1341 C CA . GLU A 1 169 ? -14.302 2.247 7.654 1.00 91.88 169 GLU A CA 1
ATOM 1342 C C . GLU A 1 169 ? -13.239 2.173 6.554 1.00 91.88 169 GLU A C 1
ATOM 1344 O O . GLU A 1 169 ? -13.334 2.859 5.536 1.00 91.88 169 GLU A O 1
ATOM 1349 N N . GLU A 1 170 ? -12.211 1.350 6.771 1.00 93.81 170 GLU A N 1
ATOM 1350 C CA . GLU A 1 170 ? -11.053 1.252 5.891 1.00 93.81 170 GLU A CA 1
ATOM 1351 C C . GLU A 1 170 ? -10.368 -0.108 6.040 1.00 93.81 170 GLU A C 1
ATOM 1353 O O . GLU A 1 170 ? -10.189 -0.599 7.159 1.00 93.81 170 GLU A O 1
ATOM 1358 N N . ILE A 1 171 ? -9.937 -0.686 4.922 1.00 94.50 171 ILE A N 1
ATOM 1359 C CA . ILE A 1 171 ? -9.039 -1.846 4.883 1.00 94.50 171 ILE A CA 1
ATOM 1360 C C . ILE A 1 171 ? -7.862 -1.481 3.992 1.00 94.50 171 ILE A C 1
ATOM 1362 O O . ILE A 1 171 ? -8.073 -1.008 2.879 1.00 94.50 171 ILE A O 1
ATOM 1366 N N . GLU A 1 172 ? -6.640 -1.739 4.443 1.00 95.81 172 GLU A N 1
ATOM 1367 C CA . GLU A 1 172 ? -5.468 -1.702 3.572 1.00 95.81 172 GLU A CA 1
ATOM 1368 C C . GLU A 1 172 ? -4.915 -3.105 3.361 1.00 95.81 172 GLU A C 1
ATOM 1370 O O . GLU A 1 172 ? -4.735 -3.873 4.306 1.00 95.81 172 GLU A O 1
ATOM 1375 N N . ILE A 1 173 ? -4.653 -3.433 2.102 1.00 96.19 173 ILE A N 1
ATOM 1376 C CA . ILE A 1 173 ? -4.095 -4.704 1.661 1.00 96.19 173 ILE A CA 1
ATOM 1377 C C . ILE A 1 173 ? -2.727 -4.414 1.055 1.00 96.19 173 ILE A C 1
ATOM 1379 O O . ILE A 1 173 ? -2.641 -3.669 0.086 1.00 96.19 173 ILE A O 1
ATOM 1383 N N . SER A 1 174 ? -1.670 -5.008 1.599 1.00 96.81 174 SER A N 1
ATOM 1384 C CA . SER A 1 174 ? -0.339 -5.022 0.992 1.00 96.81 174 SER A CA 1
ATOM 1385 C C . SER A 1 174 ? -0.193 -6.240 0.088 1.00 96.81 174 SER A C 1
ATOM 1387 O O . SER A 1 174 ? -0.448 -7.362 0.518 1.00 96.81 174 SER A O 1
ATOM 1389 N N . VAL A 1 175 ? 0.266 -6.031 -1.139 1.00 97.44 175 VAL A N 1
ATOM 1390 C CA . VAL A 1 175 ? 0.749 -7.071 -2.045 1.00 97.44 175 VAL A CA 1
ATOM 1391 C C . VAL A 1 175 ? 2.242 -6.848 -2.239 1.00 97.44 175 VAL A C 1
ATOM 1393 O O . VAL A 1 175 ? 2.665 -5.811 -2.750 1.00 97.44 175 VAL A O 1
ATOM 1396 N N . ASP A 1 176 ? 3.029 -7.813 -1.790 1.00 97.88 176 ASP A N 1
ATOM 1397 C CA . ASP A 1 176 ? 4.482 -7.787 -1.806 1.00 97.88 176 ASP A CA 1
ATOM 1398 C C . ASP A 1 176 ? 5.019 -8.784 -2.826 1.00 97.88 176 ASP A C 1
ATOM 1400 O O . ASP A 1 176 ? 4.596 -9.938 -2.850 1.00 97.88 176 ASP A O 1
ATOM 1404 N N . TRP A 1 177 ? 5.991 -8.353 -3.624 1.00 98.31 177 TRP A N 1
ATOM 1405 C CA . TRP A 1 177 ? 6.764 -9.200 -4.524 1.00 98.31 177 TRP A CA 1
ATOM 1406 C C . TRP A 1 177 ? 8.223 -9.205 -4.086 1.00 98.31 177 TRP A C 1
ATOM 1408 O O . TRP A 1 177 ? 8.929 -8.193 -4.176 1.00 98.31 177 TRP A O 1
ATOM 1418 N N . TYR A 1 178 ? 8.667 -10.369 -3.628 1.00 98.06 178 TYR A N 1
ATOM 1419 C CA . TYR A 1 178 ? 10.049 -10.647 -3.260 1.00 98.06 178 TYR A CA 1
ATOM 1420 C C . TYR A 1 178 ? 10.763 -11.251 -4.465 1.00 98.06 178 TYR A C 1
ATOM 1422 O O . TYR A 1 178 ? 10.257 -12.203 -5.057 1.00 98.06 178 TYR A O 1
ATOM 1430 N N . ALA A 1 179 ? 11.918 -10.705 -4.844 1.00 97.75 179 ALA A N 1
ATOM 1431 C CA . ALA A 1 179 ? 12.747 -11.305 -5.884 1.00 97.75 179 ALA A CA 1
ATOM 1432 C C . ALA A 1 179 ? 13.384 -12.594 -5.341 1.00 97.75 179 ALA A C 1
ATOM 1434 O O . ALA A 1 179 ? 13.996 -12.571 -4.277 1.00 97.75 179 ALA A O 1
ATOM 1435 N N . ASN A 1 180 ? 13.265 -13.710 -6.064 1.00 97.56 180 ASN A N 1
ATOM 1436 C CA . ASN A 1 180 ? 13.726 -15.025 -5.591 1.00 97.56 180 ASN A CA 1
ATOM 1437 C C . ASN A 1 180 ? 15.255 -15.112 -5.428 1.00 97.56 180 ASN A C 1
ATOM 1439 O O . ASN A 1 180 ? 15.754 -15.976 -4.717 1.00 97.56 180 ASN A O 1
ATOM 1443 N N . ASN A 1 181 ? 15.988 -14.239 -6.115 1.00 95.81 181 ASN A N 1
ATOM 1444 C CA . ASN A 1 181 ? 17.443 -14.087 -6.039 1.00 95.81 181 ASN A CA 1
ATOM 1445 C C . ASN A 1 181 ? 17.868 -12.905 -5.151 1.00 95.81 181 ASN A C 1
ATOM 1447 O O . ASN A 1 181 ? 19.032 -12.523 -5.190 1.00 95.81 181 ASN A O 1
ATOM 1451 N N . GLU A 1 182 ? 16.917 -12.274 -4.459 1.00 93.56 182 GLU A N 1
ATOM 1452 C CA . GLU A 1 182 ? 17.122 -11.084 -3.632 1.00 93.56 182 GLU A CA 1
ATOM 1453 C C . GLU A 1 182 ? 17.748 -9.879 -4.371 1.00 93.56 182 GLU A C 1
ATOM 1455 O O . GLU A 1 182 ? 18.229 -8.940 -3.742 1.00 93.56 182 GLU A O 1
ATOM 1460 N N . SER A 1 183 ? 17.659 -9.833 -5.705 1.00 92.62 183 SER A N 1
ATOM 1461 C CA . SER A 1 183 ? 18.231 -8.763 -6.531 1.00 92.62 183 SER A CA 1
ATOM 1462 C C . SER A 1 183 ? 17.442 -7.451 -6.442 1.00 92.62 183 SER A C 1
ATOM 1464 O O . SER A 1 183 ? 16.238 -7.405 -6.716 1.00 92.62 183 SER A O 1
ATOM 1466 N N . ASP A 1 184 ? 18.138 -6.344 -6.155 1.00 90.69 184 ASP A N 1
ATOM 1467 C CA . ASP A 1 184 ? 17.554 -4.994 -6.217 1.00 90.69 184 ASP A CA 1
ATOM 1468 C C . ASP A 1 184 ? 17.104 -4.628 -7.636 1.00 90.69 184 ASP A C 1
ATOM 1470 O O . ASP A 1 184 ? 16.083 -3.959 -7.802 1.00 90.69 184 ASP A O 1
ATOM 1474 N N . ALA A 1 185 ? 17.816 -5.097 -8.665 1.00 91.81 185 ALA A N 1
ATOM 1475 C CA . ALA A 1 185 ? 17.435 -4.862 -10.055 1.00 91.81 185 ALA A CA 1
ATOM 1476 C C . ALA A 1 185 ? 16.064 -5.484 -10.367 1.00 91.81 185 ALA A C 1
ATOM 1478 O O . ALA A 1 185 ? 15.219 -4.847 -10.993 1.00 91.81 185 ALA A O 1
ATOM 1479 N N . ASP A 1 186 ? 15.802 -6.687 -9.856 1.00 94.94 186 ASP A N 1
ATOM 1480 C CA . ASP A 1 186 ? 14.533 -7.388 -10.071 1.00 94.94 186 ASP A CA 1
ATOM 1481 C C . ASP A 1 186 ? 13.397 -6.684 -9.323 1.00 94.94 186 ASP A C 1
ATOM 1483 O O . ASP A 1 186 ? 12.335 -6.410 -9.884 1.00 94.94 186 ASP A O 1
ATOM 1487 N N . ARG A 1 187 ? 13.629 -6.267 -8.075 1.00 94.69 187 ARG A N 1
ATOM 1488 C CA . ARG A 1 187 ? 12.644 -5.469 -7.324 1.00 94.69 187 ARG A CA 1
ATOM 1489 C C . ARG A 1 187 ? 12.303 -4.152 -8.023 1.00 94.69 187 ARG A C 1
ATOM 1491 O O . ARG A 1 187 ? 11.134 -3.753 -8.047 1.00 94.69 187 ARG A O 1
ATOM 1498 N N . TRP A 1 188 ? 13.290 -3.494 -8.627 1.00 92.50 188 TRP A N 1
ATOM 1499 C CA . TRP A 1 188 ? 13.065 -2.296 -9.431 1.00 92.50 188 TRP A CA 1
ATOM 1500 C C . TRP A 1 188 ? 12.280 -2.579 -10.705 1.00 92.50 188 TRP A C 1
ATOM 1502 O O . TRP A 1 188 ? 11.339 -1.844 -10.993 1.00 92.50 188 TRP A O 1
ATOM 1512 N N . LEU A 1 189 ? 12.600 -3.656 -11.423 1.00 93.94 189 LEU A N 1
ATOM 1513 C CA . LEU A 1 189 ? 11.845 -4.081 -12.601 1.00 93.94 189 LEU A CA 1
ATOM 1514 C C . LEU A 1 189 ? 10.379 -4.363 -12.257 1.00 93.94 189 LEU A C 1
ATOM 1516 O O . LEU A 1 189 ? 9.493 -3.913 -12.980 1.00 93.94 189 LEU A O 1
ATOM 1520 N N . MET A 1 190 ? 10.105 -5.040 -11.139 1.00 96.50 190 MET A N 1
ATOM 1521 C CA . MET A 1 190 ? 8.735 -5.250 -10.663 1.00 96.50 190 MET A CA 1
ATOM 1522 C C . MET A 1 190 ? 8.047 -3.935 -10.288 1.00 96.50 190 MET A C 1
ATOM 1524 O O . MET A 1 190 ? 6.908 -3.703 -10.680 1.00 96.50 190 MET A O 1
ATOM 1528 N N . THR A 1 191 ? 8.731 -3.047 -9.563 1.00 93.94 191 THR A N 1
ATOM 1529 C CA . THR A 1 191 ? 8.179 -1.731 -9.194 1.00 93.94 191 THR A CA 1
ATOM 1530 C C . THR A 1 191 ? 7.825 -0.913 -10.439 1.00 93.94 191 THR A C 1
ATOM 1532 O O . THR A 1 191 ? 6.758 -0.303 -10.499 1.00 93.94 191 THR A O 1
ATOM 1535 N N . GLU A 1 192 ? 8.689 -0.941 -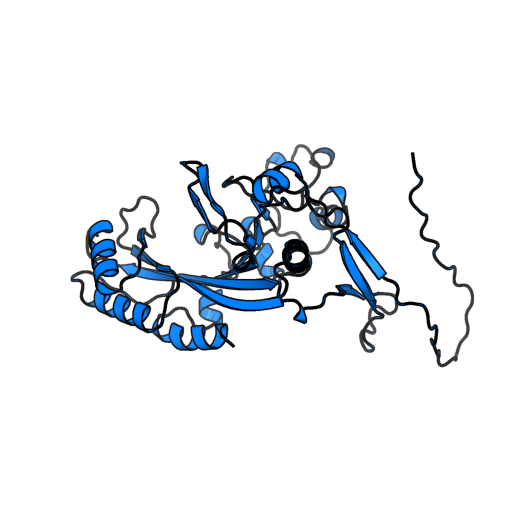11.452 1.00 89.94 192 GLU A N 1
ATOM 1536 C CA . GLU A 1 192 ? 8.488 -0.246 -12.721 1.00 89.94 192 GLU A CA 1
ATOM 1537 C C . GLU A 1 192 ? 7.353 -0.861 -13.543 1.00 89.94 192 GLU A C 1
ATOM 1539 O O . GLU A 1 192 ? 6.525 -0.136 -14.100 1.00 89.94 192 GLU A O 1
ATOM 1544 N N . LEU A 1 193 ? 7.279 -2.195 -13.588 1.00 93.50 193 LEU A N 1
ATOM 1545 C CA . LEU A 1 193 ? 6.169 -2.913 -14.203 1.00 93.50 193 LEU A CA 1
ATOM 1546 C C . LEU A 1 193 ? 4.846 -2.481 -13.564 1.00 93.50 193 LEU A C 1
ATOM 1548 O O . LEU A 1 193 ? 3.929 -2.081 -14.278 1.00 93.50 193 LEU A O 1
ATOM 1552 N N . LEU A 1 194 ? 4.763 -2.517 -12.230 1.00 93.56 194 LEU A N 1
ATOM 1553 C CA . LEU A 1 194 ? 3.569 -2.129 -11.484 1.00 93.56 194 LEU A CA 1
ATOM 1554 C C . LEU A 1 194 ? 3.199 -0.676 -11.749 1.00 93.56 194 LEU A C 1
ATOM 1556 O O . LEU A 1 194 ? 2.046 -0.401 -12.041 1.00 93.56 194 LEU A O 1
ATOM 1560 N N . TRP A 1 195 ? 4.148 0.258 -11.701 1.00 86.56 195 TRP A N 1
ATOM 1561 C CA . TRP A 1 195 ? 3.845 1.653 -12.012 1.00 86.56 195 TRP A CA 1
ATOM 1562 C C . TRP A 1 195 ? 3.265 1.778 -13.420 1.00 86.56 195 TRP A C 1
ATOM 1564 O O . TRP A 1 195 ? 2.166 2.306 -13.576 1.00 86.56 195 TRP A O 1
ATOM 1574 N N . ARG A 1 196 ? 3.975 1.297 -14.443 1.00 85.50 196 ARG A N 1
ATOM 1575 C CA . ARG A 1 196 ? 3.609 1.531 -15.848 1.00 85.50 196 ARG A CA 1
ATOM 1576 C C . ARG A 1 196 ? 2.335 0.817 -16.280 1.00 85.50 196 ARG A C 1
ATOM 1578 O O . ARG A 1 196 ? 1.683 1.283 -17.212 1.00 85.50 196 ARG A O 1
ATOM 1585 N N . HIS A 1 197 ? 2.022 -0.318 -15.658 1.00 87.69 197 HIS A N 1
ATOM 1586 C CA . HIS A 1 197 ? 0.934 -1.199 -16.088 1.00 87.69 197 HIS A CA 1
ATOM 1587 C C . HIS A 1 197 ? -0.221 -1.299 -15.098 1.00 87.69 197 HIS A C 1
ATOM 1589 O O . HIS A 1 197 ? -1.268 -1.831 -15.469 1.00 87.69 197 HIS A O 1
ATOM 1595 N N . LEU A 1 198 ? -0.086 -0.775 -13.876 1.00 86.19 198 LEU A N 1
ATOM 1596 C CA . LEU A 1 198 ? -1.246 -0.563 -13.022 1.00 86.19 198 LEU A CA 1
ATOM 1597 C C . LEU A 1 198 ? -2.047 0.601 -13.599 1.00 86.19 198 LEU A C 1
ATOM 1599 O O . LEU A 1 198 ? -1.700 1.769 -13.438 1.00 86.19 198 LEU A O 1
ATOM 1603 N N . LEU A 1 199 ? -3.137 0.250 -14.269 1.00 80.50 199 LEU A N 1
ATOM 1604 C CA . LEU A 1 199 ? -4.112 1.185 -14.805 1.00 80.50 199 LEU A CA 1
ATOM 1605 C C . LEU A 1 199 ? -5.435 0.939 -14.081 1.00 80.50 199 LEU A C 1
ATOM 1607 O O . LEU A 1 199 ? -6.229 0.112 -14.539 1.00 80.50 199 LEU A O 1
ATOM 1611 N N . PRO A 1 200 ? -5.669 1.599 -12.931 1.00 80.06 200 PRO A N 1
ATOM 1612 C CA . PRO A 1 200 ? -6.993 1.619 -12.334 1.00 80.06 200 PRO A CA 1
ATOM 1613 C C . PRO A 1 200 ? -8.010 2.140 -13.359 1.00 80.06 200 PRO A C 1
ATOM 1615 O O . PRO A 1 200 ? -7.670 2.968 -14.210 1.00 80.06 200 PRO A O 1
ATOM 1618 N N . ASP A 1 201 ? -9.256 1.671 -13.269 1.00 79.62 201 ASP A N 1
ATOM 1619 C CA . ASP A 1 201 ? -10.383 2.229 -14.028 1.00 79.62 201 ASP A CA 1
ATOM 1620 C C . ASP A 1 201 ? -10.366 3.773 -14.022 1.00 79.62 201 ASP A C 1
ATOM 1622 O O . ASP A 1 201 ? -9.983 4.396 -13.029 1.00 79.62 201 ASP A O 1
ATOM 1626 N N . ALA A 1 202 ? -10.775 4.388 -15.135 1.00 69.62 202 ALA A N 1
ATOM 1627 C CA . ALA A 1 202 ? -10.914 5.836 -15.302 1.00 69.62 202 ALA A CA 1
ATOM 1628 C C . ALA A 1 202 ? -11.574 6.496 -14.084 1.00 69.62 202 ALA A C 1
ATOM 1630 O O . ALA A 1 202 ? -11.152 7.561 -13.637 1.00 69.62 202 ALA A O 1
ATOM 1631 N N . ASP A 1 203 ? -12.559 5.820 -13.501 1.00 74.12 203 ASP A N 1
ATOM 1632 C CA . ASP A 1 203 ? -13.348 6.310 -12.376 1.00 74.12 203 ASP A CA 1
ATOM 1633 C C . ASP A 1 203 ? -12.514 6.586 -11.109 1.00 74.12 203 ASP A C 1
ATOM 1635 O O . ASP A 1 203 ? -12.878 7.460 -10.326 1.00 74.12 203 ASP A O 1
ATOM 1639 N N . TYR A 1 204 ? -11.356 5.936 -10.926 1.00 70.62 204 TYR A N 1
ATOM 1640 C CA . TYR A 1 204 ? -10.468 6.163 -9.770 1.00 70.62 204 TYR A CA 1
ATOM 1641 C C . TYR A 1 204 ? -9.630 7.452 -9.859 1.00 70.62 204 TYR A C 1
ATOM 1643 O O . TYR A 1 204 ? -9.015 7.859 -8.873 1.00 70.62 204 TYR A O 1
ATOM 1651 N N . TRP A 1 205 ? -9.557 8.079 -11.033 1.00 70.94 205 TRP A N 1
ATOM 1652 C CA . TRP A 1 205 ? -8.686 9.225 -11.323 1.00 70.94 205 TRP A CA 1
ATOM 1653 C C . TRP A 1 205 ? -9.408 10.361 -12.049 1.00 70.94 205 TRP A C 1
ATOM 1655 O O . TRP A 1 205 ? -8.760 11.301 -12.498 1.00 70.94 205 TRP A O 1
ATOM 1665 N N . ARG A 1 206 ? -10.749 10.321 -12.088 1.00 68.56 206 ARG A N 1
ATOM 1666 C CA . ARG A 1 206 ? -11.582 11.456 -12.520 1.00 68.56 206 ARG A CA 1
ATOM 1667 C C . ARG A 1 206 ? -11.427 12.668 -11.604 1.00 68.56 206 ARG A C 1
ATOM 1669 O O . ARG A 1 206 ? -11.405 13.795 -12.084 1.00 68.56 206 ARG A O 1
ATOM 1676 N N . ASP A 1 207 ? -11.288 12.439 -10.302 1.00 69.00 207 ASP A N 1
ATOM 1677 C CA . ASP A 1 207 ? -11.088 13.521 -9.344 1.00 69.00 207 ASP A CA 1
ATOM 1678 C C . ASP A 1 207 ? -9.626 13.983 -9.349 1.00 69.00 207 ASP A C 1
ATOM 1680 O O . ASP A 1 207 ? -8.702 13.182 -9.499 1.00 69.00 207 ASP A O 1
ATOM 1684 N N . LEU A 1 208 ? -9.381 15.273 -9.096 1.00 65.88 208 LEU A N 1
ATOM 1685 C CA . LEU A 1 208 ? -8.022 15.839 -8.995 1.00 65.88 208 LEU A CA 1
ATOM 1686 C C . LEU A 1 208 ? -7.150 15.084 -7.987 1.00 65.88 208 LEU A C 1
ATOM 1688 O O . LEU A 1 208 ? -5.961 14.846 -8.207 1.00 65.88 208 LEU A O 1
ATOM 1692 N N . GLY A 1 209 ? -7.772 14.672 -6.879 1.00 73.44 209 GLY A N 1
ATOM 1693 C CA . GLY A 1 209 ? -7.149 13.853 -5.850 1.00 73.44 209 GLY A CA 1
ATOM 1694 C C . GLY A 1 209 ? -6.887 12.413 -6.286 1.00 73.44 209 GLY A C 1
ATOM 1695 O O . GLY A 1 209 ? -6.216 11.696 -5.557 1.00 73.44 209 GLY A O 1
ATOM 1696 N N . GLY A 1 210 ? -7.364 11.973 -7.447 1.00 77.75 210 GLY A N 1
ATOM 1697 C CA . GLY A 1 210 ? -7.195 10.627 -7.986 1.00 77.75 210 GLY A CA 1
ATOM 1698 C C . GLY A 1 210 ? -6.052 10.472 -8.993 1.00 77.75 210 GLY A C 1
ATOM 1699 O O . GLY A 1 210 ? -5.522 9.368 -9.132 1.00 77.75 210 GLY A O 1
ATOM 1700 N N . PHE A 1 211 ? -5.611 11.565 -9.628 1.00 79.75 211 PHE A N 1
ATOM 1701 C CA . PHE A 1 211 ? -4.533 11.542 -10.626 1.00 79.75 211 PHE A CA 1
ATOM 1702 C C . PHE A 1 211 ? -3.228 10.930 -10.092 1.00 79.75 211 PHE A C 1
ATOM 1704 O O . PHE A 1 211 ? -2.914 11.127 -8.914 1.00 79.75 211 PHE A O 1
ATOM 1711 N N . PRO A 1 212 ? -2.414 10.270 -10.942 1.00 84.12 212 PRO A N 1
ATOM 1712 C CA . PRO A 1 212 ? -1.146 9.684 -10.526 1.00 84.12 212 PRO A CA 1
ATOM 1713 C C . PRO A 1 212 ? -0.204 10.731 -9.920 1.00 84.12 212 PRO A C 1
ATOM 1715 O O . PRO A 1 212 ? 0.108 11.762 -10.531 1.00 84.12 212 PRO A O 1
ATOM 1718 N N . ARG A 1 213 ? 0.269 10.463 -8.705 1.00 87.25 213 ARG A N 1
ATOM 1719 C CA . ARG A 1 213 ? 1.187 11.334 -7.960 1.00 87.25 213 ARG A CA 1
ATOM 1720 C C . ARG A 1 213 ? 2.377 10.545 -7.453 1.00 87.25 213 ARG A C 1
ATOM 1722 O O . ARG A 1 213 ? 2.283 9.338 -7.278 1.00 87.25 213 ARG A O 1
ATOM 1729 N N . CYS A 1 214 ? 3.463 11.221 -7.108 1.00 86.88 214 CYS A N 1
ATOM 1730 C CA . CYS A 1 214 ? 4.516 10.628 -6.303 1.00 86.88 214 CYS A CA 1
ATOM 1731 C C . CYS A 1 214 ? 4.947 11.523 -5.141 1.00 86.88 214 CYS A C 1
ATOM 1733 O O . CYS A 1 214 ? 4.871 12.750 -5.201 1.00 86.88 214 CYS A O 1
ATOM 1735 N N . CYS A 1 215 ? 5.385 10.890 -4.056 1.00 86.81 215 CYS A N 1
ATOM 1736 C CA . CYS A 1 215 ? 6.115 11.542 -2.973 1.00 86.81 215 CYS A CA 1
ATOM 1737 C C . CYS A 1 215 ? 7.522 10.948 -2.883 1.00 86.81 215 CYS A C 1
ATOM 1739 O O . CYS A 1 215 ? 7.750 9.803 -3.276 1.00 86.81 215 CYS A O 1
ATOM 1741 N N . TRP A 1 216 ? 8.474 11.728 -2.383 1.00 82.56 216 TRP A N 1
ATOM 1742 C CA . TRP A 1 216 ? 9.859 11.293 -2.210 1.00 82.56 216 TRP A CA 1
ATOM 1743 C C . TRP A 1 216 ? 10.546 12.089 -1.099 1.00 82.56 216 TRP A C 1
ATOM 1745 O O . TRP A 1 216 ? 10.050 13.129 -0.656 1.00 82.56 216 TRP A O 1
ATOM 1755 N N . GLY A 1 217 ? 11.713 11.610 -0.657 1.00 70.38 217 GLY A N 1
ATOM 1756 C CA . GLY A 1 217 ? 12.584 12.351 0.264 1.00 70.38 217 GLY A CA 1
ATOM 1757 C C . GLY A 1 217 ? 11.957 12.662 1.628 1.00 70.38 217 GLY A C 1
ATOM 1758 O O . GLY A 1 217 ? 12.306 13.657 2.251 1.00 70.38 217 GLY A O 1
ATOM 1759 N N . GLY A 1 218 ? 10.988 11.859 2.078 1.00 67.38 218 GLY A N 1
ATOM 1760 C CA . GLY A 1 218 ? 10.286 12.083 3.346 1.00 67.38 218 GLY A CA 1
ATOM 1761 C C . GLY A 1 218 ? 9.287 13.248 3.338 1.00 67.38 218 GLY A C 1
ATOM 1762 O O . GLY A 1 218 ? 8.657 13.500 4.370 1.00 67.38 218 GLY A O 1
ATOM 1763 N N . SER A 1 219 ? 9.076 13.925 2.201 1.00 75.19 219 SER A N 1
ATOM 1764 C CA . SER A 1 219 ? 8.058 14.974 2.095 1.00 75.19 219 SER A CA 1
ATOM 1765 C C . SER A 1 219 ? 6.649 14.404 2.299 1.00 75.19 219 SER A C 1
ATOM 1767 O O . SER A 1 219 ? 6.367 13.234 2.016 1.00 75.19 219 SER A O 1
ATOM 1769 N N . ARG A 1 220 ? 5.751 15.212 2.871 1.00 74.75 220 ARG A N 1
ATOM 1770 C CA . ARG A 1 220 ? 4.303 14.928 2.871 1.00 74.75 220 ARG A CA 1
ATOM 1771 C C . ARG A 1 220 ? 3.631 15.436 1.600 1.00 74.75 220 ARG A C 1
ATOM 1773 O O . ARG A 1 220 ? 2.509 15.030 1.319 1.00 74.75 220 ARG A O 1
ATOM 1780 N N . GLU A 1 221 ? 4.315 16.296 0.856 1.00 80.44 221 GLU A N 1
ATOM 1781 C CA . GLU A 1 221 ? 3.834 16.798 -0.417 1.00 80.44 221 GLU A CA 1
ATOM 1782 C C . GLU A 1 221 ? 3.949 15.710 -1.477 1.00 80.44 221 GLU A C 1
ATOM 1784 O O . GLU A 1 221 ? 4.955 15.003 -1.591 1.00 80.44 221 GLU A O 1
ATOM 1789 N N . THR A 1 222 ? 2.888 15.601 -2.260 1.00 81.88 222 THR A N 1
ATOM 1790 C CA . THR A 1 222 ? 2.836 14.754 -3.443 1.00 81.88 222 THR A CA 1
ATOM 1791 C C . THR A 1 222 ? 2.886 15.658 -4.665 1.00 81.88 222 THR A C 1
ATOM 1793 O O . THR A 1 222 ? 2.289 16.733 -4.647 1.00 81.88 222 THR A O 1
ATOM 1796 N N . ARG A 1 223 ? 3.600 15.250 -5.714 1.00 81.62 223 ARG A N 1
ATOM 1797 C CA . ARG A 1 223 ? 3.609 15.944 -7.008 1.00 81.62 223 ARG A CA 1
ATOM 1798 C C . ARG A 1 223 ? 2.990 15.048 -8.063 1.00 81.62 223 ARG A C 1
ATOM 1800 O O . ARG A 1 223 ? 3.143 13.832 -7.986 1.00 81.62 223 ARG A O 1
ATOM 1807 N N . HIS A 1 224 ? 2.297 15.627 -9.033 1.00 81.25 224 HIS A N 1
ATOM 1808 C CA . HIS A 1 224 ? 1.772 14.856 -10.153 1.00 81.25 224 HIS A CA 1
ATOM 1809 C C . HIS A 1 224 ? 2.917 14.284 -10.989 1.00 81.25 224 HIS A C 1
ATOM 1811 O O . HIS A 1 224 ? 3.948 14.931 -11.181 1.00 81.25 224 HIS A O 1
ATOM 1817 N N . LEU A 1 225 ? 2.739 13.048 -11.456 1.00 75.81 225 LEU A N 1
ATOM 1818 C CA . LEU A 1 225 ? 3.715 12.402 -12.335 1.00 75.81 225 LEU A CA 1
ATOM 1819 C C . LEU A 1 225 ? 3.765 13.061 -13.708 1.00 75.81 225 LEU A C 1
ATOM 1821 O O . LEU A 1 225 ? 4.840 13.171 -14.293 1.00 75.81 225 LEU A O 1
ATOM 1825 N N . LEU A 1 226 ? 2.604 13.529 -14.158 1.00 74.88 226 LEU A N 1
ATOM 1826 C CA . LEU A 1 226 ? 2.430 14.357 -15.335 1.00 74.88 226 LEU A CA 1
ATOM 1827 C C . LEU A 1 226 ? 2.464 15.826 -14.918 1.00 74.88 226 LEU A C 1
ATOM 1829 O O . LEU A 1 226 ? 1.667 16.261 -14.086 1.00 74.88 226 LEU A O 1
ATOM 1833 N N . THR A 1 227 ? 3.384 16.587 -15.494 1.00 68.44 227 THR A N 1
ATOM 1834 C CA . THR A 1 227 ? 3.451 18.042 -15.331 1.00 68.44 227 THR A CA 1
ATOM 1835 C C . THR A 1 227 ? 3.205 18.721 -16.665 1.00 68.44 227 THR A C 1
ATOM 1837 O O . THR A 1 227 ? 3.915 18.435 -17.621 1.00 68.44 227 THR A O 1
ATOM 1840 N N . ILE A 1 228 ? 2.244 19.647 -16.710 1.00 62.59 228 ILE A N 1
ATOM 1841 C CA . ILE A 1 228 ? 2.074 20.557 -17.848 1.00 62.59 228 ILE A CA 1
ATOM 1842 C C . ILE A 1 228 ? 3.149 21.655 -17.725 1.00 62.59 228 ILE A C 1
ATOM 1844 O O . ILE A 1 228 ? 3.202 22.313 -16.670 1.00 62.59 228 ILE A O 1
ATOM 1848 N N . PRO A 1 229 ? 4.023 21.839 -18.734 1.00 58.78 229 PRO A N 1
ATOM 1849 C CA . PRO A 1 229 ? 5.046 22.880 -18.735 1.00 58.78 229 PRO A CA 1
ATOM 1850 C C . PRO A 1 229 ? 4.445 24.262 -18.471 1.00 58.78 229 PRO A C 1
ATOM 1852 O O . PRO A 1 229 ? 3.347 24.574 -18.919 1.00 58.78 229 PRO A O 1
ATOM 1855 N N . SER A 1 230 ? 5.162 25.113 -17.735 1.00 57.81 230 SER A N 1
ATOM 1856 C CA . SER A 1 230 ? 4.691 26.467 -17.407 1.00 57.81 230 SER A CA 1
ATOM 1857 C C . SER A 1 230 ? 4.547 27.380 -18.621 1.00 57.81 230 SER A C 1
ATOM 1859 O O . SER A 1 230 ? 3.801 28.345 -18.550 1.00 57.81 230 SER A O 1
ATOM 1861 N N . GLU A 1 231 ? 5.259 27.089 -19.708 1.00 56.88 231 GLU A N 1
ATOM 1862 C CA . GLU A 1 231 ? 5.225 27.863 -20.957 1.00 56.88 231 GLU A CA 1
ATOM 1863 C C . GLU A 1 231 ? 3.879 27.731 -21.686 1.00 56.88 231 GLU A C 1
ATOM 1865 O O . GLU A 1 231 ? 3.470 28.656 -22.381 1.00 56.88 231 GLU A O 1
ATOM 1870 N N . ASP A 1 232 ? 3.162 26.629 -21.444 1.00 54.81 232 ASP A N 1
ATOM 1871 C CA . ASP A 1 232 ? 1.819 26.371 -21.970 1.00 54.81 232 ASP A CA 1
ATOM 1872 C C . ASP A 1 232 ? 0.711 26.769 -20.978 1.00 54.81 232 ASP A C 1
ATOM 1874 O O . ASP A 1 232 ? -0.474 26.659 -21.291 1.00 54.81 232 ASP A O 1
ATOM 1878 N N . LYS A 1 233 ? 1.073 27.244 -19.775 1.00 53.50 233 LYS A N 1
ATOM 1879 C CA . LYS A 1 233 ? 0.106 27.798 -18.821 1.00 53.50 233 LYS A CA 1
ATOM 1880 C C . LYS A 1 233 ? -0.232 29.205 -19.275 1.00 53.50 233 LYS A C 1
ATOM 1882 O O . LYS A 1 233 ? 0.537 30.144 -19.062 1.00 53.50 233 LYS A O 1
ATOM 1887 N N . THR A 1 234 ? -1.385 29.366 -19.905 1.00 51.53 234 THR A N 1
ATOM 1888 C CA . THR A 1 234 ? -1.905 30.709 -20.142 1.00 51.53 234 THR A CA 1
ATOM 1889 C C . THR A 1 234 ? -2.165 31.366 -18.784 1.00 51.53 234 THR A C 1
ATOM 1891 O O . THR A 1 234 ? -2.544 30.698 -17.826 1.00 51.53 234 THR A O 1
ATOM 1894 N N . HIS A 1 235 ? -1.917 32.671 -18.654 1.00 47.00 235 HIS A N 1
ATOM 1895 C CA . HIS A 1 235 ? -1.977 33.390 -17.369 1.00 47.00 235 HIS A CA 1
ATOM 1896 C C . HIS A 1 235 ? -3.330 33.295 -16.617 1.00 47.00 235 HIS A C 1
ATOM 1898 O O . HIS A 1 235 ? -3.392 33.679 -15.452 1.00 47.00 235 HIS A O 1
ATOM 1904 N N . ASP A 1 236 ? -4.387 32.754 -17.232 1.00 49.38 236 ASP A N 1
ATOM 1905 C CA . ASP A 1 236 ? -5.679 32.471 -16.587 1.00 49.38 236 ASP A CA 1
ATOM 1906 C C . ASP A 1 236 ? -5.756 31.094 -15.885 1.00 49.38 236 ASP A C 1
ATOM 1908 O O . ASP A 1 236 ? -6.683 30.845 -15.109 1.00 49.38 236 ASP A O 1
ATOM 1912 N N . ASP A 1 237 ? -4.770 30.211 -16.078 1.00 48.69 237 ASP A N 1
ATOM 1913 C CA . ASP A 1 237 ? -4.750 28.853 -15.511 1.00 48.69 237 ASP A CA 1
ATOM 1914 C C . ASP A 1 237 ? -4.322 28.808 -14.030 1.00 48.69 237 ASP A C 1
ATOM 1916 O O . ASP A 1 237 ? -4.468 27.780 -13.364 1.00 48.69 237 ASP A O 1
ATOM 1920 N N . GLU A 1 238 ? -3.855 29.925 -13.455 1.00 44.66 238 GLU A N 1
ATOM 1921 C CA . GLU A 1 238 ? -3.535 30.024 -12.018 1.00 44.66 238 GLU A CA 1
ATOM 1922 C C . GLU A 1 238 ? -4.766 29.851 -11.109 1.00 44.66 238 GLU A C 1
ATOM 1924 O O . GLU A 1 238 ? -4.618 29.609 -9.910 1.00 44.66 238 GLU A O 1
ATOM 1929 N N . LYS A 1 239 ? -5.986 29.941 -11.659 1.00 40.78 239 LYS A N 1
ATOM 1930 C CA . LYS A 1 239 ? -7.232 29.887 -10.881 1.00 40.78 239 LYS A CA 1
ATOM 1931 C C . LYS A 1 239 ? -8.010 28.578 -10.950 1.00 40.78 239 LYS A C 1
ATOM 1933 O O . LYS A 1 239 ? -9.058 28.518 -10.312 1.00 40.78 239 LYS A O 1
ATOM 1938 N N . GLN A 1 240 ? -7.573 27.539 -11.667 1.00 43.69 240 GLN A N 1
ATOM 1939 C CA . GLN A 1 240 ? -8.427 26.351 -11.813 1.00 43.69 240 GLN A CA 1
ATOM 1940 C C . GLN A 1 240 ? -7.712 25.004 -11.690 1.00 43.69 240 GLN A C 1
ATOM 1942 O O . GLN A 1 240 ? -7.325 24.397 -12.684 1.00 43.69 240 GLN A O 1
ATOM 1947 N N . PRO A 1 241 ? -7.706 24.427 -10.478 1.00 43.66 241 PRO A N 1
ATOM 1948 C CA . PRO A 1 241 ? -7.829 22.986 -10.321 1.00 43.66 241 PRO A CA 1
ATOM 1949 C C . PRO A 1 241 ? -9.257 22.509 -10.659 1.00 43.66 241 PRO A C 1
ATOM 1951 O O . PRO A 1 241 ? -9.429 21.394 -11.122 1.00 43.66 241 PRO A O 1
ATOM 1954 N N . GLU A 1 242 ? -10.296 23.341 -10.503 1.00 41.38 242 GLU A N 1
ATOM 1955 C CA . GLU A 1 242 ? -11.719 22.935 -10.561 1.00 41.38 242 GLU A CA 1
ATOM 1956 C C . GLU A 1 242 ? -12.260 22.513 -11.946 1.00 41.38 242 GLU A C 1
ATOM 1958 O O . GLU A 1 242 ? -13.450 22.230 -12.084 1.00 41.38 242 GLU A O 1
ATOM 1963 N N . ARG A 1 243 ? -11.429 22.450 -12.992 1.00 42.69 243 ARG A N 1
ATOM 1964 C CA . ARG A 1 243 ? -11.904 22.354 -14.379 1.00 42.69 243 ARG A CA 1
ATOM 1965 C C . ARG A 1 243 ? -11.580 21.048 -15.091 1.00 42.69 243 ARG A C 1
ATOM 1967 O O . ARG A 1 243 ? -11.119 21.097 -16.219 1.00 42.69 243 ARG A O 1
ATOM 1974 N N . TYR A 1 244 ? -11.891 19.887 -14.516 1.00 45.44 244 TYR A N 1
ATOM 1975 C CA . TYR A 1 244 ? -11.823 18.637 -15.292 1.00 45.44 244 TYR A CA 1
ATOM 1976 C C . TYR A 1 244 ? -13.064 17.754 -15.150 1.00 45.44 244 TYR A C 1
ATOM 1978 O O . TYR A 1 244 ? -13.015 16.605 -14.737 1.00 45.44 244 TYR A O 1
ATOM 1986 N N . GLY A 1 245 ? -14.191 18.314 -15.598 1.00 38.91 245 GLY A N 1
ATOM 1987 C CA . GLY A 1 245 ? -15.293 17.573 -16.222 1.00 38.91 245 GLY A CA 1
ATOM 1988 C C . GLY A 1 245 ? -15.225 17.662 -17.754 1.00 38.91 245 GLY A C 1
ATOM 1989 O O . GLY A 1 245 ? -16.249 17.868 -18.403 1.00 38.91 245 GLY A O 1
ATOM 1990 N N . VAL A 1 246 ? -14.020 17.619 -18.339 1.00 37.19 246 VAL A N 1
ATOM 1991 C CA . VAL A 1 246 ? -13.832 17.786 -19.789 1.00 37.19 246 VAL A CA 1
ATOM 1992 C C . VAL A 1 246 ? -14.213 16.478 -20.500 1.00 37.19 246 VAL A C 1
ATOM 1994 O O . VAL A 1 246 ? -13.673 15.423 -20.165 1.00 37.19 246 VAL A O 1
ATOM 1997 N N . PRO A 1 247 ? -15.137 16.505 -21.478 1.00 35.00 247 PRO A N 1
ATOM 1998 C CA . PRO A 1 247 ? -15.450 15.341 -22.297 1.00 35.00 247 PRO A CA 1
ATOM 1999 C C . PRO A 1 247 ? -14.197 14.828 -23.017 1.00 35.00 247 PRO A C 1
ATOM 2001 O O . PRO A 1 247 ? -13.432 15.620 -23.564 1.00 35.00 247 PRO A O 1
ATOM 2004 N N . LEU A 1 248 ? -14.028 13.502 -23.060 1.00 41.69 248 LEU A N 1
ATOM 2005 C CA . LEU A 1 248 ? -13.041 12.772 -23.870 1.00 41.69 248 LEU A CA 1
ATOM 2006 C C . LEU A 1 248 ? -13.088 13.237 -25.341 1.00 41.69 248 LEU A C 1
ATOM 2008 O O . LEU A 1 248 ? -13.801 12.664 -26.160 1.00 41.69 248 LEU A O 1
ATOM 2012 N N . GLY A 1 249 ? -12.354 14.293 -25.683 1.00 36.88 249 GLY A N 1
ATOM 2013 C CA . GLY A 1 249 ? -12.404 14.901 -27.013 1.00 36.88 249 GLY A CA 1
ATOM 2014 C C . GLY A 1 249 ? -11.122 15.634 -27.370 1.00 36.88 249 GLY A C 1
ATOM 2015 O O . GLY A 1 249 ? -10.496 15.283 -28.362 1.00 36.88 249 GLY A O 1
ATOM 2016 N N . MET A 1 250 ? -10.689 16.581 -26.537 1.00 44.56 250 MET A N 1
ATOM 2017 C CA . MET A 1 250 ? -9.405 17.281 -26.656 1.00 44.56 250 MET A CA 1
ATOM 2018 C C . MET A 1 250 ? -8.992 17.736 -25.259 1.00 44.56 250 MET A C 1
ATOM 2020 O O . MET A 1 250 ? -9.449 18.766 -24.773 1.00 44.56 250 MET A O 1
ATOM 2024 N N . ASP A 1 251 ? -8.216 16.899 -24.582 1.00 56.97 251 ASP A N 1
ATOM 2025 C CA . ASP A 1 251 ? -7.741 17.160 -23.229 1.00 56.97 251 ASP A CA 1
ATOM 2026 C C . ASP A 1 251 ? -6.262 17.567 -23.320 1.00 56.97 251 ASP A C 1
ATOM 2028 O O . ASP A 1 251 ? -5.454 16.747 -23.761 1.00 56.97 251 ASP A O 1
ATOM 2032 N N . PRO A 1 252 ? -5.877 18.794 -22.931 1.00 54.62 252 PRO A N 1
ATOM 2033 C CA . PRO A 1 252 ? -4.476 19.195 -22.819 1.00 54.62 252 PRO A CA 1
ATOM 2034 C C . PRO A 1 252 ? -3.643 18.220 -21.976 1.00 54.62 252 PRO A C 1
ATOM 2036 O O . PRO A 1 252 ? -2.455 18.050 -22.237 1.00 54.62 252 PRO A O 1
ATOM 2039 N N . LEU A 1 253 ? -4.252 17.514 -21.013 1.00 56.34 253 LEU A N 1
ATOM 2040 C CA . LEU A 1 253 ? -3.585 16.443 -20.268 1.00 56.34 253 LEU A CA 1
ATOM 2041 C C . LEU A 1 253 ? -3.275 15.232 -21.143 1.00 56.34 253 LEU A C 1
ATOM 2043 O O . LEU A 1 253 ? -2.273 14.566 -20.905 1.00 56.34 253 LEU A O 1
ATOM 2047 N N . ARG A 1 254 ? -4.098 14.936 -22.153 1.00 59.53 254 ARG A N 1
ATOM 2048 C CA . ARG A 1 254 ? -3.843 13.853 -23.105 1.00 59.53 254 ARG A CA 1
ATOM 2049 C C . ARG A 1 254 ? -2.644 14.185 -23.978 1.00 59.53 254 ARG A C 1
ATOM 2051 O O . ARG A 1 254 ? -1.759 13.348 -24.076 1.00 59.53 254 ARG A O 1
ATOM 2058 N N . ASP A 1 255 ? -2.589 15.379 -24.559 1.00 61.78 255 ASP A N 1
ATOM 2059 C CA . ASP A 1 255 ? -1.447 15.781 -25.390 1.00 61.78 255 ASP A CA 1
ATOM 2060 C C . ASP A 1 255 ? -0.180 15.919 -24.540 1.00 61.78 255 ASP A C 1
ATOM 2062 O O . ASP A 1 255 ? 0.869 15.387 -24.903 1.00 61.78 255 ASP A O 1
ATOM 2066 N N . ALA A 1 256 ? -0.296 16.489 -23.335 1.00 62.97 256 ALA A N 1
ATOM 2067 C CA . ALA A 1 256 ? 0.806 16.528 -22.384 1.00 62.97 256 ALA A CA 1
ATOM 2068 C C . ALA A 1 256 ? 1.275 15.118 -21.980 1.00 62.97 256 ALA A C 1
ATOM 2070 O O . ALA A 1 256 ? 2.478 14.891 -21.882 1.00 62.97 256 ALA A O 1
ATOM 2071 N N . ALA A 1 257 ? 0.364 14.156 -21.803 1.00 61.91 257 ALA A N 1
ATOM 2072 C CA . ALA A 1 257 ? 0.692 12.754 -21.540 1.00 61.91 257 ALA A CA 1
ATOM 2073 C C . ALA A 1 257 ? 1.275 12.019 -22.759 1.00 61.91 257 ALA A C 1
ATOM 2075 O O . ALA A 1 257 ? 1.795 10.919 -22.620 1.00 61.91 257 ALA A O 1
ATOM 2076 N N . LEU A 1 258 ? 1.225 12.582 -23.964 1.00 63.81 258 LEU A N 1
ATOM 2077 C CA . LEU A 1 258 ? 1.932 12.008 -25.112 1.00 63.81 258 LEU A CA 1
ATOM 2078 C C . LEU A 1 258 ? 3.386 12.491 -25.192 1.00 63.81 258 LEU A C 1
ATOM 2080 O O . LEU A 1 258 ? 4.205 11.872 -25.874 1.00 63.81 258 LEU A O 1
ATOM 2084 N N . GLU A 1 259 ? 3.741 13.555 -24.472 1.00 65.31 259 GLU A N 1
ATOM 2085 C CA . GLU A 1 259 ? 5.092 14.100 -24.475 1.00 65.31 259 GLU A CA 1
ATOM 2086 C C . GLU A 1 259 ? 5.944 13.540 -23.332 1.00 65.31 259 GLU A C 1
ATOM 2088 O O . GLU A 1 259 ? 5.709 13.791 -22.151 1.00 65.31 259 GLU A O 1
ATOM 2093 N N . LEU A 1 260 ? 7.034 12.853 -23.686 1.00 67.75 260 LEU A N 1
ATOM 2094 C CA . LEU A 1 260 ? 7.942 12.238 -22.712 1.00 67.75 260 LEU A CA 1
ATOM 2095 C C . LEU A 1 260 ? 8.511 13.239 -21.687 1.00 67.75 260 LEU A C 1
ATOM 2097 O O . LEU A 1 260 ? 8.741 12.869 -20.539 1.00 67.75 260 LEU A O 1
ATOM 2101 N N . ARG A 1 261 ? 8.715 14.505 -22.079 1.00 72.19 261 ARG A N 1
ATOM 2102 C CA . ARG A 1 261 ? 9.237 15.567 -21.196 1.00 72.19 261 ARG A CA 1
ATOM 2103 C C . ARG A 1 261 ? 8.310 15.904 -20.023 1.00 72.19 261 ARG A C 1
ATOM 2105 O O . ARG A 1 261 ? 8.783 16.442 -19.028 1.00 72.19 261 ARG A O 1
ATOM 2112 N N . ASN A 1 262 ? 7.026 15.567 -20.127 1.00 70.44 262 ASN A N 1
ATOM 2113 C CA . ASN A 1 262 ? 6.029 15.861 -19.100 1.00 70.44 262 ASN A CA 1
ATOM 2114 C C . ASN A 1 262 ? 5.956 14.771 -18.027 1.00 70.44 262 ASN A C 1
ATOM 2116 O O . ASN A 1 262 ? 5.262 14.949 -17.026 1.00 70.44 262 ASN A O 1
ATOM 2120 N N . TYR A 1 263 ? 6.686 13.667 -18.207 1.00 74.31 263 TYR A N 1
ATOM 2121 C CA . TYR A 1 263 ? 6.789 12.592 -17.232 1.00 74.31 263 TYR A CA 1
ATOM 2122 C C . TYR A 1 263 ? 7.964 12.817 -16.288 1.00 74.31 263 TYR A C 1
ATOM 2124 O O . TYR A 1 263 ? 9.127 12.829 -16.694 1.00 74.31 263 TYR A O 1
ATOM 2132 N N . ASN A 1 264 ? 7.662 12.908 -14.997 1.00 74.88 264 ASN A N 1
ATOM 2133 C CA . ASN A 1 264 ? 8.687 12.923 -13.965 1.00 74.88 264 ASN A CA 1
ATOM 2134 C C . ASN A 1 264 ? 9.183 11.492 -13.694 1.00 74.88 264 ASN A C 1
ATOM 2136 O O . ASN A 1 264 ? 8.370 10.632 -13.336 1.00 74.88 264 ASN A O 1
ATOM 2140 N N . PRO A 1 265 ? 10.496 11.217 -13.829 1.00 73.06 265 PRO A N 1
ATOM 2141 C CA . PRO A 1 265 ? 11.036 9.896 -13.550 1.00 73.06 265 PRO A CA 1
ATOM 2142 C C . PRO A 1 265 ? 10.876 9.509 -12.079 1.00 73.06 265 PRO A C 1
ATOM 2144 O O . PRO A 1 265 ? 10.836 10.356 -11.178 1.00 73.06 265 PRO A O 1
ATOM 2147 N N . ALA A 1 266 ? 10.843 8.200 -11.840 1.00 69.12 266 ALA A N 1
ATOM 2148 C CA . ALA A 1 266 ? 10.847 7.629 -10.507 1.00 69.12 266 ALA A CA 1
ATOM 2149 C C . ALA A 1 266 ? 12.031 8.144 -9.680 1.00 69.12 266 ALA A C 1
ATOM 2151 O O . ALA A 1 266 ? 13.169 8.249 -10.151 1.00 69.12 266 ALA A O 1
ATOM 2152 N N . LYS A 1 267 ? 11.774 8.420 -8.402 1.00 81.12 267 LYS A N 1
ATOM 2153 C CA . LYS A 1 267 ? 12.841 8.585 -7.411 1.00 81.12 267 LYS A CA 1
ATOM 2154 C C . LYS A 1 267 ? 13.143 7.229 -6.784 1.00 81.12 267 LYS A C 1
ATOM 2156 O O . LYS A 1 267 ? 12.228 6.436 -6.591 1.00 81.12 267 LYS A O 1
ATOM 2161 N N . ALA A 1 268 ? 14.394 6.995 -6.392 1.00 79.69 268 ALA A N 1
ATOM 2162 C CA . ALA A 1 268 ? 14.819 5.725 -5.795 1.00 79.69 268 ALA A CA 1
ATOM 2163 C C . ALA A 1 268 ? 14.072 5.359 -4.487 1.00 79.69 268 ALA A C 1
ATOM 2165 O O . ALA A 1 268 ? 13.888 4.193 -4.175 1.00 79.69 268 ALA A O 1
ATOM 2166 N N . ASN A 1 269 ? 13.593 6.348 -3.729 1.00 83.25 269 ASN A N 1
ATOM 2167 C CA . ASN A 1 269 ? 12.697 6.158 -2.576 1.00 83.25 269 ASN A CA 1
ATOM 2168 C C . ASN A 1 269 ? 11.297 6.728 -2.826 1.00 83.25 269 ASN A C 1
ATOM 2170 O O . ASN A 1 269 ? 10.615 7.173 -1.898 1.00 83.25 269 ASN A O 1
ATOM 2174 N N . GLY A 1 270 ? 10.914 6.800 -4.097 1.00 87.75 270 GLY A N 1
ATOM 2175 C CA . GLY A 1 270 ? 9.628 7.309 -4.514 1.00 87.75 270 GLY A CA 1
ATOM 2176 C C . GLY A 1 270 ? 8.510 6.364 -4.105 1.00 87.75 270 GLY A C 1
ATOM 2177 O O . GLY A 1 270 ? 8.651 5.144 -4.124 1.00 87.75 270 GLY A O 1
ATOM 2178 N N . THR A 1 271 ? 7.378 6.949 -3.749 1.00 91.88 271 THR A N 1
ATOM 2179 C CA . THR A 1 271 ? 6.116 6.232 -3.618 1.00 91.88 271 THR A CA 1
ATOM 2180 C C . THR A 1 271 ? 5.133 6.824 -4.608 1.00 91.88 271 THR A C 1
ATOM 2182 O O . THR A 1 271 ? 4.929 8.039 -4.588 1.00 91.88 271 THR A O 1
ATOM 2185 N N . ILE A 1 272 ? 4.542 5.992 -5.462 1.00 91.00 272 ILE A N 1
ATOM 2186 C CA . ILE A 1 272 ? 3.502 6.404 -6.411 1.00 91.00 272 ILE A CA 1
ATOM 2187 C C . ILE A 1 272 ? 2.139 6.190 -5.779 1.00 91.00 272 ILE A C 1
ATOM 2189 O O . ILE A 1 272 ? 1.925 5.189 -5.105 1.00 91.00 272 ILE A O 1
ATOM 2193 N N . TYR A 1 273 ? 1.227 7.122 -6.014 1.00 90.75 273 TYR A N 1
ATOM 2194 C CA . TYR A 1 273 ? -0.144 7.085 -5.540 1.00 90.75 273 TYR A CA 1
ATOM 2195 C C . TYR A 1 273 ? -1.105 7.174 -6.716 1.00 90.75 273 TYR A C 1
ATOM 2197 O O . TYR A 1 273 ? -0.919 8.013 -7.599 1.00 90.75 273 TYR A O 1
ATOM 2205 N N . TYR A 1 274 ? -2.163 6.375 -6.653 1.00 88.62 274 TYR A N 1
ATOM 2206 C CA . TYR A 1 274 ? -3.358 6.501 -7.484 1.00 88.62 274 TYR A CA 1
ATOM 2207 C C . TYR A 1 274 ? -4.583 6.590 -6.568 1.00 88.62 274 TYR A C 1
ATOM 2209 O O . TYR A 1 274 ? -4.605 5.955 -5.512 1.00 88.62 274 TYR A O 1
ATOM 2217 N N . GLY A 1 275 ? -5.605 7.351 -6.956 1.00 87.00 275 GLY A N 1
ATOM 2218 C CA . GLY A 1 275 ? -6.803 7.548 -6.132 1.00 87.00 275 GLY A CA 1
ATOM 2219 C C . GLY A 1 275 ? -6.630 8.586 -5.014 1.00 87.00 275 GLY A C 1
ATOM 2220 O O . GLY A 1 275 ? -5.512 8.965 -4.632 1.00 87.00 275 GLY A O 1
ATOM 2221 N N . ALA A 1 276 ? -7.758 9.085 -4.503 1.00 83.50 276 ALA A N 1
ATOM 2222 C CA . ALA A 1 276 ? -7.786 10.060 -3.417 1.00 83.50 276 ALA A CA 1
ATOM 2223 C C . ALA A 1 276 ? -7.359 9.444 -2.083 1.00 83.50 276 ALA A C 1
ATOM 2225 O O . ALA A 1 276 ? -7.778 8.350 -1.707 1.00 83.50 276 ALA A O 1
ATOM 2226 N N . ARG A 1 277 ? -6.510 10.176 -1.350 1.00 75.31 277 ARG A N 1
ATOM 2227 C CA . ARG A 1 277 ? -5.995 9.739 -0.046 1.00 75.31 277 ARG A CA 1
ATOM 2228 C C . ARG A 1 277 ? -7.055 9.822 1.051 1.00 75.31 277 ARG A C 1
ATOM 2230 O O . ARG A 1 277 ? -7.149 8.911 1.867 1.00 75.31 277 ARG A O 1
ATOM 2237 N N . ASP A 1 278 ? -7.808 10.918 1.086 1.00 69.25 278 ASP A N 1
ATOM 2238 C CA . ASP A 1 278 ? -8.659 11.257 2.224 1.00 69.25 278 ASP A CA 1
ATOM 2239 C C . ASP A 1 278 ? -10.135 11.047 1.889 1.00 69.25 278 ASP A C 1
ATOM 2241 O O . ASP A 1 278 ? -10.616 11.502 0.854 1.00 69.25 278 ASP A O 1
ATOM 2245 N N . ALA A 1 279 ? -10.877 10.429 2.812 1.00 57.03 279 ALA A N 1
ATOM 2246 C CA . ALA A 1 279 ? -12.328 10.256 2.704 1.00 57.03 279 ALA A CA 1
ATOM 2247 C C . ALA A 1 279 ? -13.078 11.598 2.570 1.00 57.03 279 ALA A C 1
ATOM 2249 O O . ALA A 1 279 ? -14.120 11.667 1.930 1.00 57.03 279 ALA A O 1
ATOM 2250 N N . ALA A 1 280 ? -12.526 12.686 3.117 1.00 52.31 280 ALA A N 1
ATOM 2251 C CA . ALA A 1 280 ? -13.082 14.032 2.964 1.00 52.31 280 ALA A CA 1
ATOM 2252 C C . ALA A 1 280 ? -12.960 14.579 1.528 1.00 52.31 280 ALA A C 1
ATOM 2254 O O . ALA A 1 280 ? -13.747 15.435 1.138 1.00 52.31 280 ALA A O 1
ATOM 2255 N N . ALA A 1 281 ? -12.013 14.066 0.736 1.00 51.44 281 ALA A N 1
ATOM 2256 C CA . ALA A 1 281 ? -11.904 14.356 -0.692 1.00 51.44 281 ALA A CA 1
ATOM 2257 C C . ALA A 1 281 ? -12.808 13.447 -1.549 1.00 51.44 281 ALA A C 1
ATOM 2259 O O . ALA A 1 281 ? -12.850 13.615 -2.761 1.00 51.44 281 ALA A O 1
ATOM 2260 N N . MET A 1 282 ? -13.538 12.500 -0.939 1.00 54.44 282 MET A N 1
ATOM 2261 C CA . MET A 1 282 ? -14.447 11.563 -1.618 1.00 54.44 282 MET A CA 1
ATOM 2262 C C . MET A 1 282 ? -15.886 12.098 -1.731 1.00 54.44 282 MET A C 1
ATOM 2264 O O . MET A 1 282 ? -16.850 11.331 -1.721 1.00 54.44 282 MET A O 1
ATOM 2268 N N . THR A 1 283 ? -16.075 13.415 -1.827 1.00 55.38 283 THR A N 1
ATOM 2269 C CA . THR A 1 283 ? -17.381 13.972 -2.204 1.00 55.38 283 THR A CA 1
ATOM 2270 C C . THR A 1 283 ? -17.632 13.690 -3.687 1.00 55.38 283 THR A C 1
ATOM 2272 O O . THR A 1 283 ? -16.767 13.992 -4.498 1.00 55.38 283 THR A O 1
ATOM 2275 N N . GLY A 1 284 ? -18.803 13.161 -4.062 1.00 59.12 284 GLY A N 1
ATOM 2276 C CA . GLY A 1 284 ? -19.197 13.063 -5.480 1.00 59.12 284 GLY A CA 1
ATOM 2277 C C . GLY A 1 284 ? -19.098 11.683 -6.145 1.00 59.12 284 GLY A C 1
ATOM 2278 O O . GLY A 1 284 ? -19.046 11.615 -7.366 1.00 59.12 284 GLY A O 1
ATOM 2279 N N . GLY A 1 285 ? -19.133 10.584 -5.383 1.00 63.84 285 GLY A N 1
ATOM 2280 C CA . GLY A 1 285 ? -19.203 9.233 -5.964 1.00 63.84 285 GLY A CA 1
ATOM 2281 C C . GLY A 1 285 ? -17.846 8.588 -6.254 1.00 63.84 285 GLY A C 1
ATOM 2282 O O . GLY A 1 285 ? -17.779 7.662 -7.058 1.00 63.84 285 GLY A O 1
ATOM 2283 N N . HIS A 1 286 ? -16.778 9.043 -5.588 1.00 73.38 286 HIS A N 1
ATOM 2284 C CA . HIS A 1 286 ? -15.466 8.401 -5.668 1.00 73.38 286 HIS A CA 1
ATOM 2285 C C . HIS A 1 286 ? -15.589 6.905 -5.314 1.00 73.38 286 HIS A C 1
ATOM 2287 O O . HIS A 1 286 ? -16.200 6.561 -4.295 1.00 73.38 286 HIS A O 1
ATOM 2293 N N . PRO A 1 287 ? -14.947 5.999 -6.066 1.00 79.25 287 PRO A N 1
ATOM 2294 C CA . PRO A 1 287 ? -15.098 4.549 -5.902 1.00 79.25 287 PRO A CA 1
ATOM 2295 C C . PRO A 1 287 ? -14.487 3.985 -4.608 1.00 79.25 287 PRO A C 1
ATOM 2297 O O . PRO A 1 287 ? -14.452 2.779 -4.420 1.00 79.25 287 PRO A O 1
ATOM 2300 N N . GLY A 1 288 ? -13.978 4.832 -3.708 1.00 87.62 288 GLY A N 1
ATOM 2301 C CA . GLY A 1 288 ? -13.430 4.391 -2.425 1.00 87.62 288 GLY A CA 1
ATOM 2302 C C . GLY A 1 288 ? -12.122 3.586 -2.464 1.00 87.62 288 GLY A C 1
ATOM 2303 O O . GLY A 1 288 ? -11.783 2.983 -1.452 1.00 87.62 288 GLY A O 1
ATOM 2304 N N . VAL A 1 289 ? -11.367 3.571 -3.571 1.00 90.81 289 VAL A N 1
ATOM 2305 C CA . VAL A 1 289 ? -10.087 2.835 -3.671 1.00 90.81 289 VAL A CA 1
ATOM 2306 C C . VAL A 1 289 ? -8.910 3.778 -3.904 1.00 90.81 289 VAL A C 1
ATOM 2308 O O . VAL A 1 289 ? -9.003 4.707 -4.705 1.00 90.81 289 VAL A O 1
ATOM 2311 N N . SER A 1 290 ? -7.786 3.516 -3.239 1.00 91.81 290 SER A N 1
ATOM 2312 C CA . SER A 1 290 ? -6.496 4.148 -3.533 1.00 91.81 290 SER A CA 1
ATOM 2313 C C . SER A 1 290 ? -5.376 3.117 -3.590 1.00 91.81 290 SER A C 1
ATOM 2315 O O . SER A 1 290 ? -5.407 2.133 -2.856 1.00 91.81 290 SER A O 1
ATOM 2317 N N . PHE A 1 291 ? -4.365 3.373 -4.416 1.00 93.69 291 PHE A N 1
ATOM 2318 C CA . PHE A 1 291 ? -3.200 2.509 -4.579 1.00 93.69 291 PHE A CA 1
ATOM 2319 C C . PHE A 1 291 ? -1.926 3.244 -4.191 1.00 93.69 291 PHE A C 1
ATOM 2321 O O . PHE A 1 291 ? -1.793 4.445 -4.439 1.00 93.69 291 PHE A O 1
ATOM 2328 N N . ARG A 1 292 ? -0.966 2.505 -3.639 1.00 94.31 292 ARG A N 1
ATOM 2329 C CA . ARG A 1 292 ? 0.372 2.993 -3.324 1.00 94.31 292 ARG A CA 1
ATOM 2330 C C . ARG A 1 292 ? 1.420 2.001 -3.806 1.00 94.31 292 ARG A C 1
ATOM 2332 O O . ARG A 1 292 ? 1.428 0.875 -3.338 1.00 94.31 292 ARG A O 1
ATOM 2339 N N . ILE A 1 293 ? 2.310 2.403 -4.706 1.00 95.19 293 ILE A N 1
ATOM 2340 C CA . ILE A 1 293 ? 3.379 1.540 -5.232 1.00 95.19 293 ILE A CA 1
ATOM 2341 C C . ILE A 1 293 ? 4.721 2.046 -4.722 1.00 95.19 293 ILE A C 1
ATOM 2343 O O . ILE A 1 293 ? 4.992 3.248 -4.766 1.00 95.19 293 ILE A O 1
ATOM 2347 N N . MET A 1 294 ? 5.568 1.143 -4.241 1.00 94.81 294 MET A N 1
ATOM 2348 C CA . MET A 1 294 ? 6.886 1.485 -3.718 1.00 94.81 294 MET A CA 1
ATOM 2349 C C . MET A 1 294 ? 7.886 0.344 -3.863 1.00 94.81 294 MET A C 1
ATOM 2351 O O . MET A 1 294 ? 7.545 -0.827 -3.717 1.00 94.81 294 MET A O 1
ATOM 2355 N N . HIS A 1 295 ? 9.153 0.709 -4.032 1.00 94.19 295 HIS A N 1
ATOM 2356 C CA . HIS A 1 295 ? 10.257 -0.186 -3.717 1.00 94.19 295 HIS A CA 1
ATOM 2357 C C . HIS A 1 295 ? 10.512 -0.114 -2.201 1.00 94.19 295 HIS A C 1
ATOM 2359 O O . HIS A 1 295 ? 11.076 0.853 -1.679 1.00 94.19 295 HIS A O 1
ATOM 2365 N N . LYS A 1 296 ? 10.006 -1.102 -1.460 1.00 94.50 296 LYS A N 1
ATOM 2366 C CA . LYS A 1 296 ? 9.996 -1.131 0.004 1.00 94.50 296 LYS A CA 1
ATOM 2367 C C . LYS A 1 296 ? 11.351 -1.615 0.525 1.00 94.50 296 LYS A C 1
ATOM 2369 O O . LYS A 1 296 ? 11.585 -2.807 0.692 1.00 94.50 296 LYS A O 1
ATOM 2374 N N . VAL A 1 297 ? 12.224 -0.643 0.787 1.00 93.31 297 VAL A N 1
ATOM 2375 C CA . VAL A 1 297 ? 13.578 -0.834 1.353 1.00 93.31 297 VAL A CA 1
ATOM 2376 C C . VAL A 1 297 ? 13.702 -0.240 2.758 1.00 93.31 297 VAL A C 1
ATOM 2378 O O . VAL A 1 297 ? 14.585 -0.598 3.527 1.00 93.31 297 VAL A O 1
ATOM 2381 N N . ILE A 1 298 ? 12.785 0.656 3.122 1.00 91.19 298 ILE A N 1
ATOM 2382 C CA . ILE A 1 298 ? 12.675 1.231 4.464 1.00 91.19 298 ILE A CA 1
ATOM 2383 C C . ILE A 1 298 ? 11.345 0.788 5.057 1.00 91.19 298 ILE A C 1
ATOM 2385 O O . ILE A 1 298 ? 10.301 0.996 4.433 1.00 91.19 298 ILE A O 1
ATOM 2389 N N . ASP A 1 299 ? 11.366 0.235 6.268 1.00 88.12 299 ASP A N 1
ATOM 2390 C CA . ASP A 1 299 ? 10.147 -0.180 6.956 1.00 88.12 299 ASP A CA 1
ATOM 2391 C C . ASP A 1 299 ? 9.493 0.977 7.711 1.00 88.12 299 ASP A C 1
ATOM 2393 O O . ASP A 1 299 ? 8.479 1.524 7.269 1.00 88.12 299 ASP A O 1
ATOM 2397 N N . ASN A 1 300 ? 10.146 1.404 8.792 1.00 84.56 300 ASN A N 1
ATOM 2398 C CA . ASN A 1 300 ? 9.716 2.493 9.655 1.00 84.56 300 ASN A CA 1
ATOM 2399 C C . ASN A 1 300 ? 10.568 3.732 9.407 1.00 84.56 300 ASN A C 1
ATOM 2401 O O . ASN A 1 300 ? 11.796 3.665 9.387 1.00 84.56 300 ASN A O 1
ATOM 2405 N N . GLN A 1 301 ? 9.914 4.882 9.254 1.00 85.00 301 GLN A N 1
ATOM 2406 C CA . GLN A 1 301 ? 10.583 6.172 9.143 1.00 85.00 301 GLN A CA 1
ATOM 2407 C C . GLN A 1 301 ? 9.964 7.156 10.132 1.00 85.00 301 GLN A C 1
ATOM 2409 O O . GLN A 1 301 ? 8.817 7.580 9.975 1.00 85.00 301 GLN A O 1
ATOM 2414 N N . ASN A 1 302 ? 10.744 7.576 11.124 1.00 85.50 302 ASN A N 1
ATOM 2415 C CA . ASN A 1 302 ? 10.388 8.713 11.951 1.00 85.50 302 ASN A CA 1
ATOM 2416 C C . ASN A 1 302 ? 10.906 9.984 11.277 1.00 85.50 302 ASN A C 1
ATOM 2418 O O . ASN A 1 302 ? 12.086 10.318 11.328 1.00 85.50 302 ASN A O 1
ATOM 2422 N N . ARG A 1 303 ? 9.995 10.710 10.628 1.00 82.19 303 ARG A N 1
ATOM 2423 C CA . ARG A 1 303 ? 10.331 11.943 9.903 1.00 82.19 303 ARG A CA 1
ATOM 2424 C C . ARG A 1 303 ? 10.772 13.085 10.823 1.00 82.19 303 ARG A C 1
ATOM 2426 O O . ARG A 1 303 ? 11.463 13.976 10.353 1.00 82.19 303 ARG A O 1
ATOM 2433 N N . VAL A 1 304 ? 10.375 13.065 12.098 1.00 83.94 304 VAL A N 1
ATOM 2434 C CA . VAL A 1 304 ? 10.725 14.113 13.071 1.00 83.94 304 VAL A CA 1
ATOM 2435 C C . VAL A 1 304 ? 12.178 13.967 13.507 1.00 83.94 304 VAL A C 1
ATOM 2437 O O . VAL A 1 304 ? 12.911 14.946 13.543 1.00 83.94 304 VAL A O 1
ATOM 2440 N N . THR A 1 305 ? 12.602 12.741 13.811 1.00 87.25 305 THR A N 1
ATOM 2441 C CA . THR A 1 305 ? 13.977 12.451 14.250 1.00 87.25 305 THR A CA 1
ATOM 2442 C C . THR A 1 305 ? 14.914 12.115 13.091 1.00 87.25 305 THR A C 1
ATOM 2444 O O . THR A 1 305 ? 16.113 11.966 13.302 1.00 87.25 305 THR A O 1
ATOM 2447 N N . GLY A 1 306 ? 14.380 11.933 11.880 1.00 85.12 306 GLY A N 1
ATOM 2448 C CA . GLY A 1 306 ? 15.125 11.458 10.714 1.00 85.12 306 GLY A CA 1
ATOM 2449 C C . GLY A 1 306 ? 15.548 9.987 10.801 1.00 85.12 306 GLY A C 1
ATOM 2450 O O . GLY A 1 306 ? 16.261 9.511 9.918 1.00 85.12 306 GLY A O 1
ATOM 2451 N N . THR A 1 307 ? 15.124 9.250 11.834 1.00 88.00 307 THR A N 1
ATOM 2452 C CA . THR A 1 307 ? 15.511 7.846 12.004 1.00 88.00 307 THR A CA 1
ATOM 2453 C C . THR A 1 307 ? 14.719 6.946 11.061 1.00 88.00 307 THR A C 1
ATOM 2455 O O . THR A 1 307 ? 13.532 7.165 10.799 1.00 88.00 307 THR A O 1
ATOM 2458 N N . ARG A 1 308 ? 15.389 5.922 10.526 1.00 90.69 308 ARG A N 1
ATOM 2459 C CA . ARG A 1 308 ? 14.800 4.947 9.607 1.00 90.69 308 ARG A CA 1
ATOM 2460 C C . ARG A 1 308 ? 15.306 3.542 9.907 1.00 90.69 308 ARG A C 1
ATOM 2462 O O . ARG A 1 308 ? 16.480 3.381 10.230 1.00 90.69 308 ARG A O 1
ATOM 2469 N N . THR A 1 309 ? 14.437 2.555 9.743 1.00 92.31 309 THR A N 1
ATOM 2470 C CA . THR A 1 309 ? 14.808 1.138 9.732 1.00 92.31 309 THR A CA 1
ATOM 2471 C C . THR A 1 309 ? 14.951 0.708 8.281 1.00 92.31 309 THR A C 1
ATOM 2473 O O . THR A 1 309 ? 13.957 0.652 7.554 1.00 92.31 309 THR A O 1
ATOM 2476 N N . VAL A 1 310 ? 16.189 0.474 7.849 1.00 92.06 310 VAL A N 1
ATOM 2477 C CA . VAL A 1 310 ? 16.468 -0.144 6.549 1.00 92.06 310 VAL A CA 1
ATOM 2478 C C . VAL A 1 310 ? 16.198 -1.637 6.683 1.00 92.06 310 VAL A C 1
ATOM 2480 O O . VAL A 1 310 ? 16.569 -2.231 7.690 1.00 92.06 310 VAL A O 1
ATOM 2483 N N . LEU A 1 311 ? 15.508 -2.199 5.699 1.00 94.06 311 LEU A N 1
ATOM 2484 C CA . LEU A 1 311 ? 15.187 -3.617 5.637 1.00 94.06 311 LEU A CA 1
ATOM 2485 C C . LEU A 1 311 ? 16.416 -4.433 5.237 1.00 94.06 311 LEU A C 1
ATOM 2487 O O . LEU A 1 311 ? 17.179 -4.027 4.342 1.00 94.06 311 LEU A O 1
ATOM 2491 N N . ASP A 1 312 ? 16.544 -5.602 5.857 1.00 94.12 312 ASP A N 1
ATOM 2492 C CA . ASP A 1 312 ? 17.502 -6.619 5.436 1.00 94.12 312 ASP A CA 1
ATOM 2493 C C . ASP A 1 312 ? 17.183 -7.078 4.007 1.00 94.12 312 ASP A C 1
ATOM 2495 O O . ASP A 1 312 ? 16.058 -6.930 3.523 1.00 94.12 312 ASP A O 1
ATOM 2499 N N . GLU A 1 313 ? 18.179 -7.607 3.299 1.00 92.19 313 GLU A N 1
ATOM 2500 C CA . GLU A 1 313 ? 18.091 -7.888 1.860 1.00 92.19 313 GLU A CA 1
ATOM 2501 C C . GLU A 1 313 ? 16.892 -8.779 1.487 1.00 92.19 313 GLU A C 1
ATOM 2503 O O . GLU A 1 313 ? 16.102 -8.405 0.614 1.00 92.19 313 GLU A O 1
ATOM 2508 N N . GLY A 1 314 ? 16.680 -9.870 2.229 1.00 94.44 314 GLY A N 1
ATOM 2509 C CA . GLY A 1 314 ? 15.542 -10.779 2.051 1.00 94.44 314 GLY A CA 1
ATOM 2510 C C . GLY A 1 314 ? 14.177 -10.188 2.432 1.00 94.44 314 GLY A C 1
ATOM 2511 O O . GLY A 1 314 ? 13.137 -10.726 2.051 1.00 94.44 314 GLY A O 1
ATOM 2512 N N . GLU A 1 315 ? 14.140 -9.061 3.147 1.00 96.00 315 GLU A N 1
ATOM 2513 C CA . GLU A 1 315 ? 12.897 -8.358 3.474 1.00 96.00 315 GLU A CA 1
ATOM 2514 C C . GLU A 1 315 ? 12.561 -7.247 2.470 1.00 96.00 315 GLU A C 1
ATOM 2516 O O . GLU A 1 315 ? 11.428 -6.753 2.453 1.00 96.00 315 GLU A O 1
ATOM 2521 N N . ARG A 1 316 ? 13.509 -6.834 1.621 1.00 95.69 316 ARG A N 1
ATOM 2522 C CA . ARG A 1 316 ? 13.261 -5.835 0.574 1.00 95.69 316 ARG A CA 1
ATOM 2523 C C . ARG A 1 316 ? 12.335 -6.408 -0.489 1.00 95.69 316 ARG A C 1
ATOM 2525 O O . ARG A 1 316 ? 12.441 -7.568 -0.883 1.00 95.69 316 ARG A O 1
ATOM 2532 N N . ARG A 1 317 ? 11.432 -5.572 -0.997 1.00 97.44 317 ARG A N 1
ATOM 2533 C CA . ARG A 1 317 ? 10.362 -6.011 -1.906 1.00 97.44 317 ARG A CA 1
ATOM 2534 C C . ARG A 1 317 ? 9.815 -4.873 -2.751 1.00 97.44 317 ARG A C 1
ATOM 2536 O O . ARG A 1 317 ? 9.865 -3.714 -2.342 1.00 97.44 317 ARG A O 1
ATOM 2543 N N . ALA A 1 318 ? 9.252 -5.196 -3.909 1.00 97.25 318 ALA A N 1
ATOM 2544 C CA . ALA A 1 318 ? 8.294 -4.299 -4.545 1.00 97.25 318 ALA A CA 1
ATOM 2545 C C . ALA A 1 318 ? 6.957 -4.455 -3.812 1.00 97.25 318 ALA A C 1
ATOM 2547 O O . ALA A 1 318 ? 6.534 -5.578 -3.549 1.00 97.25 318 ALA A O 1
ATOM 2548 N N . ARG A 1 319 ? 6.308 -3.350 -3.454 1.00 97.62 319 ARG A N 1
ATOM 2549 C CA . ARG A 1 319 ? 5.050 -3.355 -2.706 1.00 97.62 319 ARG A CA 1
ATOM 2550 C C . ARG A 1 319 ? 4.006 -2.518 -3.421 1.00 97.62 319 ARG A C 1
ATOM 2552 O O . ARG A 1 319 ? 4.276 -1.383 -3.814 1.00 97.62 319 ARG A O 1
ATOM 2559 N N . MET A 1 320 ? 2.802 -3.064 -3.508 1.00 97.38 320 MET A N 1
ATOM 2560 C CA . MET A 1 320 ? 1.586 -2.335 -3.828 1.00 97.38 320 MET A CA 1
ATOM 2561 C C . MET A 1 320 ? 0.639 -2.422 -2.641 1.00 97.38 320 MET A C 1
ATOM 2563 O O . MET A 1 320 ? 0.276 -3.511 -2.221 1.00 97.38 320 MET A O 1
ATOM 2567 N N . GLU A 1 321 ? 0.205 -1.290 -2.117 1.00 96.62 321 GLU A N 1
ATOM 2568 C CA . GLU A 1 321 ? -0.861 -1.244 -1.127 1.00 96.62 321 GLU A CA 1
ATOM 2569 C C . GLU A 1 321 ? -2.143 -0.751 -1.772 1.00 96.62 321 GLU A C 1
ATOM 2571 O O . GLU A 1 321 ? -2.130 0.166 -2.594 1.00 96.62 321 GLU A O 1
ATOM 2576 N N . ILE A 1 322 ? -3.245 -1.373 -1.386 1.00 95.50 322 ILE A N 1
ATOM 2577 C CA . ILE A 1 322 ? -4.586 -1.089 -1.867 1.00 95.50 322 ILE A CA 1
ATOM 2578 C C . ILE A 1 322 ? -5.404 -0.718 -0.645 1.00 95.50 322 ILE A C 1
ATOM 2580 O O . ILE A 1 322 ? -5.619 -1.555 0.232 1.00 95.50 322 ILE A O 1
ATOM 2584 N N . THR A 1 323 ? -5.870 0.519 -0.583 1.00 94.81 323 THR A N 1
ATOM 2585 C CA . THR A 1 323 ? -6.764 0.962 0.481 1.00 94.81 323 THR A CA 1
ATOM 2586 C C . THR A 1 323 ? -8.192 1.026 -0.034 1.00 94.81 323 THR A C 1
ATOM 2588 O O . THR A 1 323 ? -8.451 1.652 -1.059 1.00 94.81 323 THR A O 1
ATOM 2591 N N . LEU A 1 324 ? -9.109 0.395 0.691 1.00 93.19 324 LEU A N 1
ATOM 2592 C CA . LEU A 1 324 ? -10.530 0.273 0.380 1.00 93.19 324 LEU A CA 1
ATOM 2593 C C . LEU A 1 324 ? -11.347 1.019 1.437 1.00 93.19 324 LEU A C 1
ATOM 2595 O O . LEU A 1 324 ? -11.105 0.850 2.632 1.00 93.19 324 LEU A O 1
ATOM 2599 N N . ARG A 1 325 ? -12.313 1.827 1.001 1.00 91.69 325 ARG A N 1
ATOM 2600 C CA . ARG A 1 325 ? -13.204 2.658 1.827 1.00 91.69 325 ARG A CA 1
ATOM 2601 C C . ARG A 1 325 ? -14.594 2.718 1.196 1.00 91.69 325 ARG A C 1
ATOM 2603 O O . ARG A 1 325 ? -14.722 2.549 -0.014 1.00 91.69 325 ARG A O 1
ATOM 2610 N N . GLY A 1 326 ? -15.614 3.026 1.997 1.00 89.69 326 GLY A N 1
ATOM 2611 C CA . GLY A 1 326 ? -16.961 3.363 1.511 1.00 89.69 326 GLY A CA 1
ATOM 2612 C C . GLY A 1 326 ? -17.484 2.398 0.428 1.00 89.69 326 GLY A C 1
ATOM 2613 O O . GLY A 1 326 ? -17.504 1.193 0.687 1.00 89.69 326 GLY A O 1
ATOM 2614 N N . PRO A 1 327 ? -17.828 2.880 -0.788 1.00 89.00 327 PRO A N 1
ATOM 2615 C CA . PRO A 1 327 ? -18.381 2.040 -1.855 1.00 89.00 327 PRO A CA 1
ATOM 2616 C C . PRO A 1 327 ? -17.552 0.795 -2.202 1.00 89.00 327 PRO A C 1
ATOM 2618 O O . PRO A 1 327 ? -18.130 -0.253 -2.474 1.00 89.00 327 PRO A O 1
ATOM 2621 N N . ALA A 1 328 ? -16.217 0.866 -2.136 1.00 90.00 328 ALA A N 1
ATOM 2622 C CA . ALA A 1 328 ? -15.356 -0.290 -2.401 1.00 90.00 328 ALA A CA 1
ATOM 2623 C C . ALA A 1 328 ? -15.554 -1.418 -1.379 1.00 90.00 328 ALA A C 1
ATOM 2625 O O . ALA A 1 328 ? -15.506 -2.600 -1.720 1.00 90.00 328 ALA A O 1
ATOM 2626 N N . LEU A 1 329 ? -15.766 -1.056 -0.110 1.00 92.06 329 LEU A N 1
ATOM 2627 C CA . LEU A 1 329 ? -16.050 -2.027 0.944 1.00 92.06 329 LEU A CA 1
ATOM 2628 C C . LEU A 1 329 ? -17.440 -2.637 0.751 1.00 92.06 329 LEU A C 1
ATOM 2630 O O . LEU A 1 329 ? -17.607 -3.839 0.952 1.00 92.06 329 LEU A O 1
ATOM 2634 N N . ASP A 1 330 ? -18.417 -1.836 0.325 1.00 90.81 330 ASP A N 1
ATOM 2635 C CA . ASP A 1 330 ? -19.782 -2.302 0.071 1.00 90.81 330 ASP A CA 1
ATOM 2636 C C . ASP A 1 330 ? -19.852 -3.251 -1.132 1.00 90.81 330 ASP A C 1
ATOM 2638 O O . ASP A 1 330 ? -20.470 -4.315 -1.044 1.00 90.81 330 ASP A O 1
ATOM 2642 N N . GLU A 1 331 ? -19.161 -2.925 -2.227 1.00 89.75 331 GLU A N 1
ATOM 2643 C CA . GLU A 1 331 ? -19.065 -3.774 -3.421 1.00 89.75 331 GLU A CA 1
ATOM 2644 C C . GLU A 1 331 ? -18.473 -5.149 -3.082 1.00 89.75 331 GLU A C 1
ATOM 2646 O O . GLU A 1 331 ? -18.985 -6.194 -3.497 1.00 89.75 331 GLU A O 1
ATOM 2651 N N . LEU A 1 332 ? -17.431 -5.160 -2.250 1.00 89.88 332 LEU A N 1
ATOM 2652 C CA . LEU A 1 332 ? -16.783 -6.384 -1.786 1.00 89.88 332 LEU A CA 1
ATOM 2653 C C . LEU A 1 332 ? -17.538 -7.086 -0.647 1.00 89.88 332 LEU A C 1
ATOM 2655 O O . LEU A 1 332 ? -17.187 -8.223 -0.307 1.00 89.88 332 LEU A O 1
ATOM 2659 N N . ARG A 1 333 ? -18.594 -6.454 -0.111 1.00 92.56 333 ARG A N 1
ATOM 2660 C CA . ARG A 1 333 ? -19.396 -6.900 1.039 1.00 92.56 333 ARG A CA 1
ATOM 2661 C C . ARG A 1 333 ? -18.535 -7.146 2.275 1.00 92.56 333 ARG A C 1
ATOM 2663 O O . ARG A 1 333 ? -18.526 -8.247 2.815 1.00 92.56 333 ARG A O 1
ATOM 2670 N N . VAL A 1 334 ? -17.754 -6.135 2.642 1.00 91.50 334 VAL A N 1
ATOM 2671 C CA . VAL A 1 334 ? -16.801 -6.146 3.766 1.00 91.50 334 VAL A CA 1
ATOM 2672 C C . VAL A 1 334 ? -16.890 -4.880 4.612 1.00 91.50 334 VAL A C 1
ATOM 2674 O O . VAL A 1 334 ? -15.914 -4.468 5.236 1.00 91.50 334 VAL A O 1
ATOM 2677 N N . SER A 1 335 ? -18.060 -4.241 4.637 1.00 90.62 335 SER A N 1
ATOM 2678 C CA . SER A 1 335 ? -18.316 -3.065 5.472 1.00 90.62 335 SER A CA 1
ATOM 2679 C C . SER A 1 335 ? -18.628 -3.419 6.929 1.00 90.62 335 SER A C 1
ATOM 2681 O O . SER A 1 335 ? -18.724 -2.519 7.769 1.00 90.62 335 SER A O 1
ATOM 2683 N N . ARG A 1 336 ? -18.729 -4.711 7.278 1.00 89.69 336 ARG A N 1
ATOM 2684 C CA . ARG A 1 336 ? -18.909 -5.182 8.656 1.00 89.69 336 ARG A CA 1
ATOM 2685 C C . ARG A 1 336 ? -17.819 -6.162 9.065 1.00 89.69 336 ARG A C 1
ATOM 2687 O O . ARG A 1 336 ? -17.288 -6.920 8.261 1.00 89.69 336 ARG A O 1
ATOM 2694 N N . LEU A 1 337 ? -17.516 -6.197 10.357 1.00 81.38 337 LEU A N 1
ATOM 2695 C CA . LEU A 1 337 ? -16.483 -7.089 10.887 1.00 81.38 337 LEU A CA 1
ATOM 2696 C C . LEU A 1 337 ? -16.792 -8.575 10.714 1.00 81.38 337 LEU A C 1
ATOM 2698 O O . LEU A 1 337 ? -15.866 -9.354 10.494 1.00 81.38 337 LEU A O 1
ATOM 2702 N N . ASP A 1 338 ? -18.068 -8.955 10.748 1.00 83.12 338 ASP A N 1
ATOM 2703 C CA . ASP A 1 338 ? -18.496 -10.340 10.523 1.00 83.12 338 ASP A CA 1
ATOM 2704 C C . ASP A 1 338 ? -18.152 -10.834 9.104 1.00 83.12 338 ASP A C 1
ATOM 2706 O O . ASP A 1 338 ? -17.998 -12.036 8.879 1.00 83.12 338 ASP A O 1
ATOM 2710 N N . ASP A 1 339 ? -17.949 -9.913 8.159 1.00 84.50 339 ASP A N 1
ATOM 2711 C CA . ASP A 1 339 ? -17.557 -10.220 6.784 1.00 84.50 339 ASP A CA 1
ATOM 2712 C C . ASP A 1 339 ? -16.045 -10.491 6.650 1.00 84.50 339 ASP A C 1
ATOM 2714 O O . ASP A 1 339 ? -15.590 -11.166 5.716 1.00 84.50 339 ASP A O 1
ATOM 2718 N N . LEU A 1 340 ? -15.237 -9.987 7.593 1.00 80.94 340 LEU A N 1
ATOM 2719 C CA . LEU A 1 340 ? -13.777 -9.972 7.503 1.00 80.94 340 LEU A CA 1
ATOM 2720 C C . LEU A 1 340 ? -13.145 -11.372 7.377 1.00 80.94 340 LEU A C 1
ATOM 2722 O O . LEU A 1 340 ? -12.227 -11.526 6.568 1.00 80.94 340 LEU A O 1
ATOM 2726 N N . PRO A 1 341 ? -13.598 -12.430 8.084 1.00 79.44 341 PRO A N 1
ATOM 2727 C CA . PRO A 1 341 ? -13.041 -13.769 7.898 1.00 79.44 341 PRO A CA 1
ATOM 2728 C C . PRO A 1 341 ? -13.182 -14.283 6.458 1.00 79.44 341 PRO A C 1
ATOM 2730 O O . PRO A 1 341 ? -12.253 -14.893 5.918 1.00 79.44 341 PRO A O 1
ATOM 2733 N N . ALA A 1 342 ? -14.326 -14.022 5.817 1.00 80.50 342 ALA A N 1
ATOM 2734 C CA . ALA A 1 342 ? -14.555 -14.395 4.425 1.00 80.50 342 ALA A CA 1
ATOM 2735 C C . ALA A 1 342 ? -13.695 -13.547 3.476 1.00 80.50 342 ALA A C 1
ATOM 2737 O O . ALA A 1 342 ? -13.139 -14.084 2.514 1.00 80.50 342 ALA A O 1
ATOM 2738 N N . ALA A 1 343 ? -13.532 -12.258 3.778 1.00 80.88 343 ALA A N 1
ATOM 2739 C CA . ALA A 1 343 ? -12.672 -11.337 3.041 1.00 80.88 343 ALA A CA 1
ATOM 2740 C C . ALA A 1 343 ? -11.200 -11.760 3.063 1.00 80.88 343 ALA A C 1
ATOM 2742 O O . ALA A 1 343 ? -10.597 -11.954 2.011 1.00 80.88 343 ALA A O 1
ATOM 2743 N N . ILE A 1 344 ? -10.637 -11.989 4.255 1.00 78.50 344 ILE A N 1
ATOM 2744 C CA . ILE A 1 344 ? -9.240 -12.408 4.442 1.00 78.50 344 ILE A CA 1
ATOM 2745 C C . ILE A 1 344 ? -8.973 -13.713 3.687 1.00 78.50 344 ILE A C 1
ATOM 2747 O O . ILE A 1 344 ? -7.929 -13.870 3.055 1.00 78.50 344 ILE A O 1
ATOM 2751 N N . LYS A 1 345 ? -9.930 -14.649 3.702 1.00 78.25 345 LYS A N 1
ATOM 2752 C CA . LYS A 1 345 ? -9.817 -15.902 2.948 1.00 78.25 345 LYS A CA 1
ATOM 2753 C C . LYS A 1 345 ? -9.784 -15.681 1.431 1.00 78.25 345 LYS A C 1
ATOM 2755 O O . LYS A 1 345 ? -9.127 -16.460 0.750 1.00 78.25 345 LYS A O 1
ATOM 2760 N N . LYS A 1 346 ? -10.493 -14.676 0.903 1.00 78.56 346 LYS A N 1
ATOM 2761 C CA . LYS A 1 346 ? -10.434 -14.306 -0.522 1.00 78.56 346 LYS A CA 1
ATOM 2762 C C . LYS A 1 346 ? -9.114 -13.620 -0.871 1.00 78.56 346 LYS A C 1
ATOM 2764 O O . LYS A 1 346 ? -8.550 -13.957 -1.893 1.00 78.56 346 LYS A O 1
ATOM 2769 N N . ILE A 1 347 ? -8.623 -12.723 -0.014 1.00 75.69 347 ILE A N 1
ATOM 2770 C CA . ILE A 1 347 ? -7.375 -11.967 -0.231 1.00 75.69 347 ILE A CA 1
ATOM 2771 C C . ILE A 1 347 ? -6.145 -12.887 -0.257 1.00 75.69 347 ILE A C 1
ATOM 2773 O O . ILE A 1 347 ? -5.188 -12.620 -0.972 1.00 75.69 347 ILE A O 1
ATOM 2777 N N . ARG A 1 348 ? -6.158 -13.970 0.530 1.00 71.19 348 ARG A N 1
ATOM 2778 C CA . ARG A 1 348 ? -5.048 -14.937 0.609 1.00 71.19 348 ARG A CA 1
ATOM 2779 C C . ARG A 1 348 ? -5.016 -15.975 -0.520 1.00 71.19 348 ARG A C 1
ATOM 2781 O O . ARG A 1 348 ? -4.076 -16.765 -0.552 1.00 71.19 348 ARG A O 1
ATOM 2788 N N . LYS A 1 349 ? -6.059 -16.054 -1.345 1.00 63.22 349 LYS A N 1
ATOM 2789 C CA . LYS A 1 349 ? -6.116 -16.950 -2.507 1.00 63.22 349 LYS A CA 1
ATOM 2790 C C . LYS A 1 349 ? -5.651 -16.205 -3.739 1.00 63.22 349 LYS A C 1
ATOM 2792 O O . LYS A 1 349 ? -5.000 -16.874 -4.567 1.00 63.22 349 LYS A O 1
#

Secondary structure (DSSP, 8-state):
-PPPP---PPPP----S---------PPPPEEEEE---S-HHHHHHHHSSPPPTT-EEEEEEEPPPTT-TT-TTPPEEEE---GGGEEEEEEEEEEEEEEEESS---HHHHHHHHHHHHSS-EEEEESSTTS--SEEEEEEES--HHHHHHHHHHHHTSTTEEEEEEEEEEEEEEEEEETT--HHHHHHHHHHHHHH----GGGSSSGGGS-EEE-TT-S--EESB---GGG--TTGGG-SS-----TT--HHHHHHH-GGGBPPPPTT-EEEES-S-GGG-TT---SEEEEEEEE-EEEEETTTTEEEEPPGGG-EEEEEEEEETHHHHHHT-SBGGGHHHHHHHHT-

Sequence (349 aa):
MSNPQRIEQPMYSGQSRNNRYDYAYRSKPMSLEIPLKFADTKSYRDLFGDPPPEDLSLTYLWQPPKSGAAWFPERYRLTPDFDLSRYTARAEVDYIRIGFTTAGHLNRARLSTRLREAIGVSVSIEPTAPGGSGHTHTARIQQPTRTLTETLIKLLGEQEGLSCTGTIEEIEISVDWYANNESDADRWLMTELLWRHLLPDADYWRDLGGFPRCCWGGSRETRHLLTIPSEDKTHDDEKQPERYGVPLGMDPLRDAALELRNYNPAKANGTIYYGARDAAAMTGGHPGVSFRIMHKVIDNQNRVTGTRTVLDEGERRARMEITLRGPALDELRVSRLDDLPAAIKKIRK

Foldseek 3Di:
DDDPDDDDDDDDDDDDPDDPDPPPPPDDFDKDWAAADAPDQPLVCVQPVDGDDRRQTFMWTWAQPPPPPVPCRPDTDTDTPDDLVQWDKFKFWQKWKFKKFFQDDDPQVVLQVVLCVQLVFGWHKAAPDPPRRGRMIIIMTGRDDLVSLVSNVVSQVPDPRMGGPQFTFKIKMKMWIQRPVLDPSSQVNVLVCCVVPPDDPPLQQLQVLFAKWKDDDLDPDIHHQFDDDPVPDDPVNVPDPPDRPDPPDDDPSVVSVVDPVRGDHDHQFMKMKGGHDDPVSVPDPRQQKMKIWGQPQWDDADSVVRDTDGDDSRPTTTMMMMMGGDNRCVVVVNRGSVCVVVVRVVSRD

Organism: NCBI:txid1505036

Radius of gyration: 24.88 Å; chains: 1; bounding box: 48×50×85 Å